Protein AF-A0A6C0JDR9-F1 (afdb_monomer)

Secondary structure (DSSP, 8-state):
-HHHHHHHHHHHHH--HHHHHHHHHHHHHHHHHHHHHHHHHHHHHTTHHHHHHTHHHHTT-TTTGGGHHHHSPPTTS-HHHHHHHHHHHHHHHHHHHHHHHHHHHHHHHHHHHHHHHHHHHHHHHHHHHHHHHHHHHHHHHHHHHHHHHHHHHHHHHHHHHHHHHHHHHHHHHHHHHHHHHHHHHHHHHHHHHHHHHHHHHHHHHHHHHHHHHHHHHTT-TTHHHHHHHHHHHHHHHHHHHHHHHHHHHHHHHHTT-SSPPPP---

Foldseek 3Di:
DVPVVVVVVCCVPVPDPCSVCVVVVVVVVVVVVVVVVVVLVVVCVVVLVVCLVVVVVNLLPPSCLVQVCVSDPDPPDDSRVVSVVSPVVSVVVVVVVVVVVVCVVVVVVVVVVVVVVVVVVVVVVVVVVVVVVVVVVVVVVVVVVVVVVCVVVVVVVVVVVVVVVVVVVVVVVVVVVVVVVVVVVVVVLVVLVVVLVVLVVVLVVLVVVLVVLVVVCVVPVVSVVVSVVSVVVSVVSVVVSVVSVVVVCVVCVVVVHNDRDDDPDD

Organism: NCBI:txid1070528

Sequence (266 aa):
MNNIYDSISKLYTEGGFLNLYASDLLIVGIVMLIVFIVYSYYSVMNRLRPIKDDWINQRCNPSVIPFAGVINPQDGKSALDYTAENFASCTQTILEDITEYTLLPFHYLLNVINIAFSELDAAINSMRAEFNNMRNSADKVTNNLYSRAMNITAPIIKNNITMKSMFSKTQGTMATAIYMLYGGYMTTQSLFSFIYNIVVKILETMVASIAALFVVSFFFPPAFGAALLLIATMTVVIIASVVMLVIMQNIFKASGMRKPPGIPKK

Structure (mmCIF, N/CA/C/O backbone):
data_AF-A0A6C0JDR9-F1
#
_entry.id   AF-A0A6C0JDR9-F1
#
loop_
_atom_site.group_PDB
_atom_site.id
_atom_site.type_symbol
_atom_site.label_atom_id
_atom_site.label_alt_id
_atom_site.label_comp_id
_atom_site.label_asym_id
_atom_site.label_entity_id
_atom_site.label_seq_id
_atom_site.pdbx_PDB_ins_code
_atom_site.Cartn_x
_atom_site.Cartn_y
_atom_site.Cartn_z
_atom_site.occupancy
_atom_site.B_iso_or_equiv
_atom_site.auth_seq_id
_atom_site.auth_comp_id
_atom_site.auth_asym_id
_atom_site.auth_atom_id
_atom_site.pdbx_PDB_model_num
ATOM 1 N N . MET A 1 1 ? -70.179 34.809 89.550 1.00 51.97 1 MET A N 1
ATOM 2 C CA . MET A 1 1 ? -70.118 33.338 89.712 1.00 51.97 1 MET A CA 1
ATOM 3 C C . MET A 1 1 ? -70.410 32.547 88.424 1.00 51.97 1 MET A C 1
ATOM 5 O O . MET A 1 1 ? -70.135 31.359 88.419 1.00 51.97 1 MET A O 1
ATOM 9 N N . ASN A 1 2 ? -70.843 33.168 87.313 1.00 58.31 2 ASN A N 1
ATOM 10 C CA . ASN A 1 2 ? -71.269 32.437 86.100 1.00 58.31 2 ASN A CA 1
ATOM 11 C C . ASN A 1 2 ? -70.145 32.025 85.118 1.00 58.31 2 ASN A C 1
ATOM 13 O O . ASN A 1 2 ? -70.402 31.247 84.214 1.00 58.31 2 ASN A O 1
ATOM 17 N N . ASN A 1 3 ? -68.902 32.495 85.283 1.00 67.06 3 ASN A N 1
ATOM 18 C CA . ASN A 1 3 ? -67.848 32.299 84.267 1.00 67.06 3 ASN A CA 1
ATOM 19 C C . ASN A 1 3 ? -67.075 30.967 84.396 1.00 67.06 3 ASN A C 1
ATOM 21 O O . ASN A 1 3 ? -66.603 30.398 83.414 1.00 67.06 3 ASN A O 1
ATOM 25 N N . ILE A 1 4 ? -66.950 30.452 85.623 1.00 74.50 4 ILE A N 1
ATOM 26 C CA . ILE A 1 4 ? -66.293 29.161 85.888 1.00 74.50 4 ILE A CA 1
ATOM 27 C C . ILE A 1 4 ? -67.209 28.006 85.461 1.00 74.50 4 ILE A C 1
ATOM 29 O O . ILE A 1 4 ? -66.739 27.037 84.875 1.00 74.50 4 ILE A O 1
ATOM 33 N N . TYR A 1 5 ? -68.519 28.140 85.691 1.00 76.19 5 TYR A N 1
ATOM 34 C CA . TYR A 1 5 ? -69.508 27.136 85.295 1.00 76.19 5 TYR A CA 1
ATOM 35 C C . TYR A 1 5 ? -69.585 26.955 83.775 1.00 76.19 5 TYR A C 1
ATOM 37 O O . TYR A 1 5 ? -69.572 25.818 83.312 1.00 76.19 5 TYR A O 1
ATOM 45 N N . ASP A 1 6 ? -69.574 28.045 83.001 1.00 74.75 6 ASP A N 1
ATOM 46 C CA . ASP A 1 6 ? -69.549 27.967 81.533 1.00 74.75 6 ASP A CA 1
ATOM 47 C C . ASP A 1 6 ? -68.254 27.331 81.011 1.00 74.75 6 ASP A C 1
ATOM 49 O O . ASP A 1 6 ? -68.290 26.524 80.087 1.00 74.75 6 ASP A O 1
ATOM 53 N N . SER A 1 7 ? -67.111 27.620 81.640 1.00 71.88 7 SER A N 1
ATOM 54 C CA . SER A 1 7 ? -65.819 27.045 81.235 1.00 71.88 7 SER A CA 1
ATOM 55 C C . SER A 1 7 ? -65.731 25.539 81.521 1.00 71.88 7 SER A C 1
ATOM 57 O O . SER A 1 7 ? -65.220 24.782 80.698 1.00 71.88 7 SER A O 1
ATOM 59 N N . ILE A 1 8 ? -66.266 25.084 82.661 1.00 72.50 8 ILE A N 1
ATOM 60 C CA . ILE A 1 8 ? -66.352 23.654 83.006 1.00 72.50 8 ILE A CA 1
ATOM 61 C C . ILE A 1 8 ? -67.371 22.946 82.102 1.00 72.50 8 ILE A C 1
ATOM 63 O O . ILE A 1 8 ? -67.078 21.874 81.579 1.00 72.50 8 ILE A O 1
ATOM 67 N N . SER A 1 9 ? -68.533 23.559 81.858 1.00 70.50 9 SER A N 1
ATOM 68 C CA . SER A 1 9 ? -69.556 23.044 80.938 1.00 70.50 9 SER A CA 1
ATOM 69 C C . SER A 1 9 ? -68.990 22.819 79.535 1.00 70.50 9 SER A C 1
ATOM 71 O O . SER A 1 9 ? -69.179 21.754 78.949 1.00 70.50 9 SER A O 1
ATOM 73 N N . LYS A 1 10 ? -68.213 23.777 79.022 1.00 70.94 10 LYS A N 1
ATOM 74 C CA . LYS A 1 10 ? -67.614 23.707 77.686 1.00 70.94 10 LYS A CA 1
ATOM 75 C C . LYS A 1 10 ? -66.551 22.611 77.561 1.00 70.94 10 LYS A C 1
ATOM 77 O O . LYS A 1 10 ? -66.496 21.930 76.543 1.00 70.94 10 LYS A O 1
ATOM 82 N N . LEU A 1 11 ? -65.770 22.364 78.617 1.00 69.00 11 LEU A N 1
ATOM 83 C CA . LEU A 1 11 ? -64.818 21.245 78.663 1.00 69.00 11 LEU A CA 1
ATOM 84 C C . LEU A 1 11 ? -65.516 19.880 78.604 1.00 69.00 11 LEU A C 1
ATOM 86 O O . LEU A 1 11 ? -65.014 18.983 77.935 1.00 69.00 11 LEU A O 1
ATOM 90 N N . TYR A 1 12 ? -66.675 19.734 79.252 1.00 68.12 12 TYR A N 1
ATOM 91 C CA . TYR A 1 12 ? -67.446 18.486 79.241 1.00 68.12 12 TYR A CA 1
ATOM 92 C C . TYR A 1 12 ? -68.337 18.304 78.000 1.00 68.12 12 TYR A C 1
ATOM 94 O O . TYR A 1 12 ? -68.691 17.172 77.682 1.00 68.12 12 TYR A O 1
ATOM 102 N N . THR A 1 13 ? -68.703 19.383 77.299 1.00 70.44 13 THR A N 1
ATOM 103 C CA . THR A 1 13 ? -69.605 19.338 76.127 1.00 70.44 13 THR A CA 1
ATOM 104 C C . THR A 1 13 ? -68.887 19.393 74.773 1.00 70.44 13 THR A C 1
ATOM 106 O O . THR A 1 13 ? -69.405 18.828 73.814 1.00 70.44 13 THR A O 1
ATOM 109 N N . GLU A 1 14 ? -67.698 20.006 74.677 1.00 66.19 14 GLU A N 1
ATOM 110 C CA . GLU A 1 14 ? -66.919 20.124 73.424 1.00 66.19 14 GLU A CA 1
ATOM 111 C C . GLU A 1 14 ? -65.604 19.307 73.423 1.00 66.19 14 GLU A C 1
ATOM 113 O O . GLU A 1 14 ? -64.990 19.119 72.371 1.00 66.19 14 GLU A O 1
ATOM 118 N N . GLY A 1 15 ? -65.145 18.802 74.575 1.00 65.06 15 GLY A N 1
ATOM 119 C CA . GLY A 1 15 ? -63.913 18.010 74.681 1.00 65.06 15 GLY A CA 1
ATOM 120 C C . GLY A 1 15 ? -64.079 16.555 74.216 1.00 65.06 15 GLY A C 1
ATOM 121 O O . GLY A 1 15 ? -64.992 15.855 74.643 1.00 65.06 15 GLY A O 1
ATOM 122 N N . GLY A 1 16 ? -63.174 16.057 73.362 1.00 74.44 16 GLY A N 1
ATOM 123 C CA . GLY A 1 16 ? -63.127 14.635 72.988 1.00 74.44 16 GLY A CA 1
ATOM 124 C C . GLY A 1 16 ? -62.708 13.720 74.153 1.00 74.44 16 GLY A C 1
ATOM 125 O O . GLY A 1 16 ? -62.073 14.174 75.103 1.00 74.44 16 GLY A O 1
ATOM 126 N N . PHE A 1 17 ? -63.002 12.415 74.055 1.00 75.25 17 PHE A N 1
ATOM 127 C CA . PHE A 1 17 ? -62.736 11.400 75.097 1.00 75.25 17 PHE A CA 1
ATOM 128 C C . PHE A 1 17 ? -61.314 11.464 75.685 1.00 75.25 17 PHE A C 1
ATOM 130 O O . PHE A 1 17 ? -61.139 11.389 76.899 1.00 75.25 17 PHE A O 1
ATOM 137 N N . LEU A 1 18 ? -60.301 11.674 74.837 1.00 77.44 18 LEU A N 1
ATOM 138 C CA . LEU A 1 18 ? -58.910 11.796 75.275 1.00 77.44 18 LEU A CA 1
ATOM 139 C C . LEU A 1 18 ? -58.651 13.058 76.110 1.00 77.44 18 LEU A C 1
ATOM 141 O O . LEU A 1 18 ? -57.830 12.997 77.006 1.00 77.44 18 LEU A O 1
ATOM 145 N N . ASN A 1 19 ? -59.340 14.179 75.888 1.00 76.88 19 ASN A N 1
ATOM 146 C CA . ASN A 1 19 ? -59.114 15.402 76.671 1.00 76.88 19 ASN A CA 1
ATOM 147 C C . ASN A 1 19 ? -59.777 15.349 78.054 1.00 76.88 19 ASN A C 1
ATOM 149 O O . ASN A 1 19 ? -59.242 15.929 78.995 1.00 76.88 19 ASN A O 1
ATOM 153 N N . LEU A 1 20 ? -60.907 14.644 78.190 1.00 78.94 20 LEU A N 1
ATOM 154 C CA . LEU A 1 20 ? -61.553 14.436 79.491 1.00 78.94 20 LEU A CA 1
ATOM 155 C C . LEU A 1 20 ? -60.839 13.364 80.329 1.00 78.94 20 LEU A C 1
ATOM 157 O O . LEU A 1 20 ? -60.674 13.552 81.530 1.00 78.94 20 LEU A O 1
ATOM 161 N N . TYR A 1 21 ? -60.408 12.261 79.706 1.00 83.06 21 TYR A N 1
ATOM 162 C CA . TYR A 1 21 ? -59.883 11.077 80.403 1.00 83.06 21 TYR A CA 1
ATOM 163 C C . TYR A 1 21 ? -58.396 10.798 80.134 1.00 83.06 21 TYR A C 1
ATOM 165 O O . TYR A 1 21 ? -57.917 9.713 80.456 1.00 83.06 21 TYR A O 1
ATOM 173 N N . ALA A 1 22 ? -57.632 11.740 79.563 1.00 82.12 22 ALA A N 1
ATOM 174 C CA . ALA A 1 22 ? -56.191 11.567 79.315 1.00 82.12 22 ALA A CA 1
ATOM 175 C C . ALA A 1 22 ? -55.447 11.131 80.574 1.00 82.12 22 ALA A C 1
ATOM 177 O O . ALA A 1 22 ? -54.617 10.230 80.511 1.00 82.12 22 ALA A O 1
ATOM 178 N N . SER A 1 23 ? -55.752 11.751 81.718 1.00 83.88 23 SER A N 1
ATOM 179 C CA . SER A 1 23 ? -55.078 11.404 82.968 1.00 83.88 23 SER A CA 1
ATOM 180 C C . SER A 1 23 ? -55.398 9.975 83.401 1.00 83.88 23 SER A C 1
ATOM 182 O O . SER A 1 23 ? -54.484 9.242 83.764 1.00 83.88 23 SER A O 1
ATOM 184 N N . ASP A 1 24 ? -56.660 9.557 83.315 1.00 88.19 24 ASP A N 1
ATOM 185 C CA . ASP A 1 24 ? -57.081 8.202 83.682 1.00 88.19 24 ASP A CA 1
ATOM 186 C C . ASP A 1 24 ? -56.497 7.154 82.727 1.00 88.19 24 ASP A C 1
ATOM 188 O O . ASP A 1 24 ? -56.009 6.116 83.167 1.00 88.19 24 ASP A O 1
ATOM 192 N N . LEU A 1 25 ? -56.459 7.443 81.424 1.00 87.19 25 LEU A N 1
ATOM 193 C CA . LEU A 1 25 ? -55.834 6.586 80.414 1.00 87.19 25 LEU A CA 1
ATOM 194 C C . LEU A 1 25 ? -54.324 6.462 80.610 1.00 87.19 25 LEU A C 1
ATOM 196 O O . LEU A 1 25 ? -53.781 5.369 80.457 1.00 87.19 25 LEU A O 1
ATOM 200 N N . LEU A 1 26 ? -53.641 7.553 80.964 1.00 88.12 26 LEU A N 1
ATOM 201 C CA . LEU A 1 26 ? -52.215 7.523 81.280 1.00 88.12 26 LEU A CA 1
ATOM 202 C C . LEU A 1 26 ? -51.951 6.711 82.547 1.00 88.12 26 LEU A C 1
ATOM 204 O O . LEU A 1 26 ? -51.042 5.885 82.552 1.00 88.12 26 LEU A O 1
ATOM 208 N N . ILE A 1 27 ? -52.765 6.885 83.591 1.00 89.06 27 ILE A N 1
ATOM 209 C CA . ILE A 1 27 ? -52.654 6.101 84.827 1.00 89.06 27 ILE A CA 1
ATOM 210 C C . ILE A 1 27 ? -52.870 4.617 84.525 1.00 89.06 27 ILE A C 1
ATOM 212 O O . ILE A 1 27 ? -52.043 3.789 84.899 1.00 89.06 27 ILE A O 1
ATOM 216 N N . VAL A 1 28 ? -53.930 4.269 83.795 1.00 92.12 28 VAL A N 1
ATOM 217 C CA . VAL A 1 28 ? -54.232 2.886 83.408 1.00 92.12 28 VAL A CA 1
ATOM 218 C C . VAL A 1 28 ? -53.132 2.300 82.515 1.00 92.12 28 VAL A C 1
ATOM 220 O O . VAL A 1 28 ? -52.724 1.159 82.724 1.00 92.12 28 VAL A O 1
ATOM 223 N N . GLY A 1 29 ? -52.594 3.074 81.571 1.00 90.62 29 GLY A N 1
ATOM 224 C CA . GLY A 1 29 ? -51.476 2.667 80.718 1.00 90.62 29 GLY A CA 1
ATOM 225 C C . GLY A 1 29 ? -50.192 2.404 81.507 1.00 90.62 29 GLY A C 1
ATOM 226 O O . GLY A 1 29 ? -49.545 1.378 81.303 1.00 90.62 29 GLY A O 1
ATOM 227 N N . ILE A 1 30 ? -49.852 3.278 82.459 1.00 91.62 30 ILE A N 1
ATOM 228 C CA . ILE A 1 30 ? -48.696 3.103 83.348 1.00 91.62 30 ILE A CA 1
ATOM 229 C C . ILE A 1 30 ? -48.896 1.884 84.253 1.00 91.62 30 ILE A C 1
ATOM 231 O O . ILE A 1 30 ? -47.983 1.075 84.388 1.00 91.62 30 ILE A O 1
ATOM 235 N N . VAL A 1 31 ? -50.086 1.702 84.834 1.00 91.94 31 VAL A N 1
ATOM 236 C CA . VAL A 1 31 ? -50.397 0.535 85.674 1.00 91.94 31 VAL A CA 1
ATOM 237 C C . VAL A 1 31 ? -50.293 -0.759 84.864 1.00 91.94 31 VAL A C 1
ATOM 239 O O . VAL A 1 31 ? -49.655 -1.704 85.325 1.00 91.94 31 VAL A O 1
ATOM 242 N N . MET A 1 32 ? -50.836 -0.806 83.643 1.00 90.56 32 MET A N 1
ATOM 243 C CA . MET A 1 32 ? -50.691 -1.966 82.756 1.00 90.56 32 MET A CA 1
ATOM 244 C C . MET A 1 32 ? -49.228 -2.248 82.407 1.00 90.56 32 MET A C 1
ATOM 246 O O . MET A 1 32 ? -48.806 -3.403 82.439 1.00 90.56 32 MET A O 1
ATOM 250 N N . LEU A 1 33 ? -48.440 -1.211 82.121 1.00 89.62 33 LEU A N 1
ATOM 251 C CA . LEU A 1 33 ? -47.018 -1.341 81.815 1.00 89.62 33 LEU A CA 1
ATOM 252 C C . LEU A 1 33 ? -46.228 -1.859 83.024 1.00 89.62 33 LEU A C 1
ATOM 254 O O . LEU A 1 33 ? -45.404 -2.758 82.874 1.00 89.62 33 LEU A O 1
ATOM 258 N N . ILE A 1 34 ? -46.510 -1.360 84.229 1.00 89.38 34 ILE A N 1
ATOM 259 C CA . ILE A 1 34 ? -45.883 -1.844 85.466 1.00 89.38 34 ILE A CA 1
ATOM 260 C C . ILE A 1 34 ? -46.241 -3.313 85.700 1.00 89.38 34 ILE A C 1
ATOM 262 O O . ILE A 1 34 ? -45.348 -4.124 85.936 1.00 89.38 34 ILE A O 1
ATOM 266 N N . VAL A 1 35 ? -47.521 -3.682 85.586 1.00 91.06 35 VAL A N 1
ATOM 267 C CA . VAL A 1 35 ? -47.965 -5.079 85.724 1.00 91.06 35 VAL A CA 1
ATOM 268 C C . VAL A 1 35 ? -47.281 -5.970 84.685 1.00 91.06 35 VAL A C 1
ATOM 270 O O . VAL A 1 35 ? -46.820 -7.057 85.029 1.00 91.06 35 VAL A O 1
ATOM 273 N N . PHE A 1 36 ? -47.148 -5.503 83.443 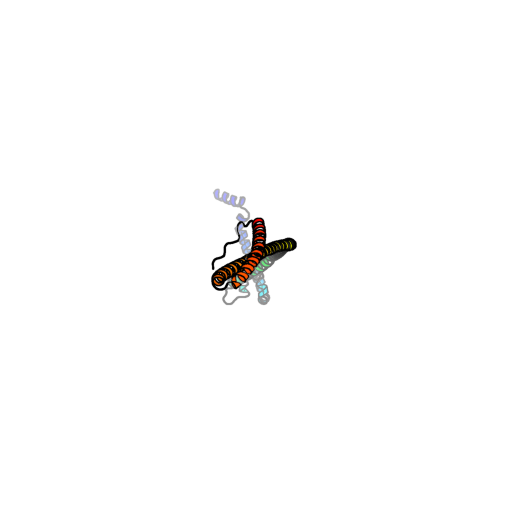1.00 87.19 36 PHE A N 1
ATOM 274 C CA . PHE A 1 36 ? -46.456 -6.218 82.373 1.00 87.19 36 PHE A CA 1
ATOM 275 C C . PHE A 1 36 ? -44.966 -6.425 82.675 1.00 87.19 36 PHE A C 1
ATOM 277 O O . PHE A 1 36 ? -44.476 -7.548 82.560 1.00 87.19 36 PHE A O 1
ATOM 284 N N . ILE A 1 37 ? -44.250 -5.384 83.116 1.00 84.25 37 ILE A N 1
ATOM 285 C CA . ILE A 1 37 ? -42.828 -5.481 83.482 1.00 84.25 37 ILE A CA 1
ATOM 286 C C . ILE A 1 37 ? -42.642 -6.445 84.652 1.00 84.25 37 ILE A C 1
ATOM 288 O O . ILE A 1 37 ? -41.781 -7.321 84.589 1.00 84.25 37 ILE A O 1
ATOM 292 N N . VAL A 1 38 ? -43.458 -6.320 85.701 1.00 86.44 38 VAL A N 1
ATOM 293 C CA . VAL A 1 38 ? -43.379 -7.174 86.894 1.00 86.44 38 VAL A CA 1
ATOM 294 C C . VAL A 1 38 ? -43.674 -8.631 86.533 1.00 86.44 38 VAL A C 1
ATOM 296 O O . VAL A 1 38 ? -42.911 -9.525 86.898 1.00 86.44 38 VAL A O 1
ATOM 299 N N . TYR A 1 39 ? -44.733 -8.884 85.764 1.00 89.12 39 TYR A N 1
ATOM 300 C CA . TYR A 1 39 ? -45.065 -10.225 85.287 1.00 89.12 39 TYR A CA 1
ATOM 301 C C . TYR A 1 39 ? -43.947 -10.818 84.418 1.00 89.12 39 TYR A C 1
ATOM 303 O O . TYR A 1 39 ? -43.523 -11.953 84.643 1.00 89.12 39 TYR A O 1
ATOM 311 N N . SER A 1 40 ? -43.435 -10.047 83.454 1.00 84.94 40 SER A N 1
ATOM 312 C CA . SER A 1 40 ? -42.355 -10.485 82.567 1.00 84.94 40 SER A CA 1
ATOM 313 C C . SER A 1 40 ? -41.076 -10.786 83.345 1.00 84.94 40 SER A C 1
ATOM 315 O O . SER A 1 40 ? -40.428 -11.796 83.079 1.00 84.94 40 SER A O 1
ATOM 317 N N . TYR A 1 41 ? -40.742 -9.962 84.340 1.00 85.75 41 TYR A N 1
ATOM 318 C CA . TYR A 1 41 ? -39.592 -10.172 85.213 1.00 85.75 41 TYR A CA 1
ATOM 319 C C . TYR A 1 41 ? -39.685 -11.513 85.953 1.00 85.75 41 TYR A C 1
ATOM 321 O O . TYR A 1 41 ? -38.767 -12.331 85.876 1.00 85.75 41 TYR A O 1
ATOM 329 N N . TYR A 1 42 ? -40.817 -11.791 86.608 1.00 86.50 42 TYR A N 1
ATOM 330 C CA . TYR A 1 42 ? -41.009 -13.060 87.318 1.00 86.50 42 TYR A CA 1
ATOM 331 C C . TYR A 1 42 ? -41.065 -14.268 86.375 1.00 86.50 42 TYR A C 1
ATOM 333 O O . TYR A 1 42 ? -40.523 -15.325 86.696 1.00 86.50 42 TYR A O 1
ATOM 341 N N . SER A 1 43 ? -41.676 -14.121 85.197 1.00 86.25 43 SER A N 1
ATOM 342 C CA . SER A 1 43 ? -41.740 -15.179 84.180 1.00 86.25 43 SER A CA 1
ATOM 343 C C . SER A 1 43 ? -40.346 -15.611 83.706 1.00 86.25 43 SER A C 1
ATOM 345 O O . SER A 1 43 ? -40.052 -16.807 83.619 1.00 86.25 43 SER A O 1
ATOM 347 N N . VAL A 1 44 ? -39.460 -14.641 83.469 1.00 85.88 44 VAL A N 1
ATOM 348 C CA . VAL A 1 44 ? -38.076 -14.871 83.038 1.00 85.88 44 VAL A CA 1
ATOM 349 C C . VAL A 1 44 ? -37.221 -15.415 84.181 1.00 85.88 44 VAL A C 1
ATOM 351 O O . VAL A 1 44 ? -36.502 -16.396 83.994 1.00 85.88 44 VAL A O 1
ATOM 354 N N . MET A 1 45 ? -37.343 -14.852 85.387 1.00 83.38 45 MET A N 1
ATOM 355 C CA . MET A 1 45 ? -36.572 -15.295 86.552 1.00 83.38 45 MET A CA 1
ATOM 356 C C . MET A 1 45 ? -36.917 -16.735 86.967 1.00 83.38 45 MET A C 1
ATOM 358 O O . MET A 1 45 ? -36.032 -17.506 87.340 1.00 83.38 45 MET A O 1
ATOM 362 N N . ASN A 1 46 ? -38.177 -17.155 86.807 1.00 85.88 46 ASN A N 1
ATOM 363 C CA . ASN A 1 46 ? -38.592 -18.543 87.038 1.00 85.88 46 ASN A CA 1
ATOM 364 C C . ASN A 1 46 ? -37.977 -19.535 86.034 1.00 85.88 46 ASN A C 1
ATOM 366 O O . ASN A 1 46 ? -37.892 -20.728 86.321 1.00 85.88 46 ASN A O 1
ATOM 370 N N . ARG A 1 47 ? -37.528 -19.060 84.866 1.00 86.25 47 ARG A N 1
ATOM 371 C CA . ARG A 1 47 ? -36.888 -19.859 83.808 1.00 86.25 47 ARG A CA 1
ATOM 372 C C . ARG A 1 47 ? -35.415 -19.494 83.619 1.00 86.25 47 ARG A C 1
ATOM 374 O O . ARG A 1 47 ? -34.852 -19.731 82.556 1.00 86.25 47 ARG A O 1
ATOM 381 N N . LEU A 1 48 ? -34.764 -18.955 84.651 1.00 85.56 48 LEU A N 1
ATOM 382 C CA . LEU A 1 48 ? -33.411 -18.412 84.524 1.00 85.56 48 LEU A CA 1
ATOM 383 C C . LEU A 1 48 ? -32.373 -19.456 84.081 1.00 85.56 48 LEU A C 1
ATOM 385 O O . LEU A 1 48 ? -31.530 -19.159 83.243 1.00 85.56 48 LEU A O 1
ATOM 389 N N . ARG A 1 49 ? -32.440 -20.679 84.626 1.00 84.50 49 ARG A N 1
ATOM 390 C CA . ARG A 1 49 ? -31.480 -21.757 84.320 1.00 84.50 49 ARG A CA 1
ATOM 391 C C . ARG A 1 49 ? -31.441 -22.104 82.822 1.00 84.50 49 ARG A C 1
ATOM 393 O O . ARG A 1 49 ? -30.390 -21.902 82.226 1.00 84.50 49 ARG A O 1
ATOM 400 N N . PRO A 1 50 ? -32.56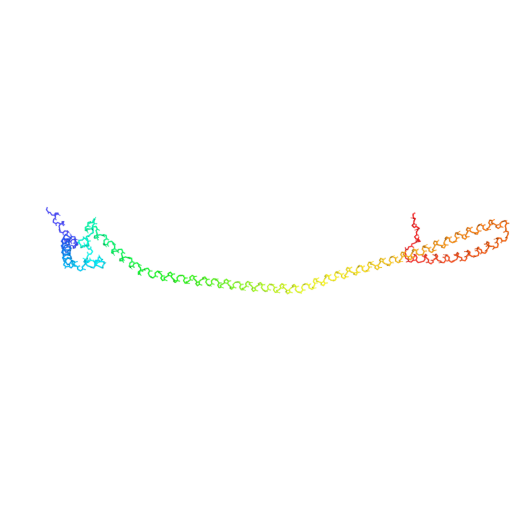1 -22.500 82.179 1.00 86.88 50 PRO A N 1
ATOM 401 C CA . PRO A 1 50 ? -32.537 -22.826 80.753 1.00 86.88 50 PRO A CA 1
ATOM 402 C C . PRO A 1 50 ? -32.181 -21.630 79.858 1.00 86.88 50 PRO A C 1
ATOM 404 O O . PRO A 1 50 ? -31.593 -21.821 78.803 1.00 86.88 50 PRO A O 1
ATOM 407 N N . ILE A 1 51 ? -32.497 -20.396 80.269 1.00 87.31 51 ILE A N 1
ATOM 408 C CA . ILE A 1 51 ? -32.141 -19.190 79.500 1.00 87.31 51 ILE A CA 1
ATOM 409 C C . ILE A 1 51 ? -30.634 -18.917 79.561 1.00 87.31 51 ILE A C 1
ATOM 411 O O . ILE A 1 51 ? -30.043 -18.495 78.570 1.00 87.31 51 ILE A O 1
ATOM 415 N N . LYS A 1 52 ? -30.008 -19.145 80.718 1.00 84.69 52 LYS A N 1
ATOM 416 C CA . LYS A 1 52 ? -28.570 -18.939 80.901 1.00 84.69 52 LYS A CA 1
ATOM 417 C C . LYS A 1 52 ? -27.745 -20.026 80.211 1.00 84.69 52 LYS A C 1
ATOM 419 O O . LYS A 1 52 ? -26.712 -19.709 79.628 1.00 84.69 52 LYS A O 1
ATOM 424 N N . ASP A 1 53 ? -28.222 -21.268 80.251 1.00 88.56 53 ASP A N 1
ATOM 425 C CA . ASP A 1 53 ? -27.564 -22.406 79.604 1.00 88.56 53 ASP A CA 1
ATOM 426 C C . ASP A 1 53 ? -27.570 -22.273 78.065 1.00 88.56 53 ASP A C 1
ATOM 428 O O . ASP A 1 53 ? -26.619 -22.697 77.414 1.00 88.56 53 ASP A O 1
ATOM 432 N N . ASP A 1 54 ? -28.589 -21.618 77.488 1.00 89.75 54 ASP A N 1
ATOM 433 C CA . ASP A 1 54 ? -28.723 -21.358 76.045 1.00 89.75 54 ASP A CA 1
ATOM 434 C C . ASP A 1 54 ? -28.743 -19.852 75.703 1.00 89.75 54 ASP A C 1
ATOM 436 O O . ASP A 1 54 ? -29.591 -19.340 74.963 1.00 89.75 54 ASP A O 1
ATOM 440 N N . TRP A 1 55 ? -27.797 -19.100 76.273 1.00 87.56 55 TRP A N 1
ATOM 441 C CA . TRP A 1 55 ? -27.775 -17.640 76.143 1.00 87.56 55 TRP A CA 1
ATOM 442 C C . TRP A 1 55 ? -27.667 -17.154 74.689 1.00 87.56 55 TRP A C 1
ATOM 444 O O . TRP A 1 55 ? -28.300 -16.169 74.315 1.00 87.56 55 TRP A O 1
ATOM 454 N N . ILE A 1 56 ? -26.892 -17.842 73.846 1.00 87.19 56 ILE A N 1
ATOM 455 C CA . ILE A 1 56 ? -26.626 -17.419 72.459 1.00 87.19 56 ILE A CA 1
ATOM 456 C C . ILE A 1 56 ? -27.916 -17.359 71.633 1.00 87.19 56 ILE A C 1
ATOM 458 O O . ILE A 1 56 ? -28.087 -16.417 70.856 1.00 87.19 56 ILE A O 1
ATOM 462 N N . ASN A 1 57 ? -28.826 -18.313 71.838 1.00 87.56 57 ASN A N 1
ATOM 463 C CA . ASN A 1 57 ? -30.098 -18.375 71.121 1.00 87.56 57 ASN A CA 1
ATOM 464 C C . ASN A 1 57 ? -31.196 -17.552 71.814 1.00 87.56 57 ASN A C 1
ATOM 466 O O . ASN A 1 57 ? -32.079 -17.013 71.150 1.00 87.56 57 ASN A O 1
ATOM 470 N N . GLN A 1 58 ? -31.143 -17.409 73.142 1.00 88.19 58 GLN A N 1
ATOM 471 C CA . GLN A 1 58 ? -32.176 -16.703 73.909 1.00 88.19 58 GLN A CA 1
ATOM 472 C C . GLN A 1 58 ? -31.930 -15.195 74.061 1.00 88.19 58 GLN A C 1
ATOM 474 O O . GLN A 1 58 ? -32.871 -14.458 74.357 1.00 88.19 58 GLN A O 1
ATOM 479 N N . ARG A 1 59 ? -30.710 -14.695 73.823 1.00 86.25 59 ARG A N 1
ATOM 480 C CA . ARG A 1 59 ? -30.365 -13.268 73.995 1.00 86.25 59 ARG A CA 1
ATOM 481 C C . ARG A 1 59 ? -31.166 -12.311 73.111 1.00 86.25 59 ARG A C 1
ATOM 483 O O . ARG A 1 59 ? -31.341 -11.162 73.503 1.00 86.25 59 ARG A O 1
ATOM 490 N N . CYS A 1 60 ? -31.659 -12.774 71.960 1.00 89.12 60 CYS A N 1
ATOM 491 C CA . CYS A 1 60 ? -32.488 -11.983 71.044 1.00 89.12 60 CYS A CA 1
ATOM 492 C C . CYS A 1 60 ? -33.993 -12.264 71.182 1.00 89.12 60 CYS A C 1
ATOM 494 O O . CYS A 1 60 ? -34.791 -11.757 70.396 1.00 89.12 60 CYS A O 1
ATOM 496 N N . ASN A 1 61 ? -34.405 -13.049 72.182 1.00 88.44 61 ASN A N 1
ATOM 497 C CA . ASN A 1 61 ? -35.816 -13.284 72.462 1.00 88.44 61 ASN A CA 1
ATOM 498 C C . ASN A 1 61 ? -36.453 -12.013 73.074 1.00 88.44 61 ASN A C 1
ATOM 500 O O . ASN A 1 61 ? -35.952 -11.528 74.095 1.00 88.44 61 ASN A O 1
ATOM 504 N N . PRO A 1 62 ? -37.568 -11.483 72.526 1.00 85.94 62 PRO A N 1
ATOM 505 C CA . PRO A 1 62 ? -38.208 -10.254 73.011 1.00 85.94 62 PRO A CA 1
ATOM 506 C C . PRO A 1 62 ? -38.555 -10.252 74.503 1.00 85.94 62 PRO A C 1
ATOM 508 O O . PRO A 1 62 ? -38.541 -9.199 75.135 1.00 85.94 62 PRO A O 1
ATOM 511 N N . SER A 1 63 ? -38.840 -11.420 75.087 1.00 84.69 63 SER A N 1
ATOM 512 C CA . SER A 1 63 ? -39.135 -11.542 76.521 1.00 84.69 63 SER A CA 1
ATOM 513 C C . SER A 1 63 ? -37.886 -11.498 77.411 1.00 84.69 63 SER A C 1
ATOM 515 O O . SER A 1 63 ? -38.006 -11.247 78.605 1.00 84.69 63 SER A O 1
ATOM 517 N N . VAL A 1 64 ? -36.696 -11.739 76.852 1.00 87.88 64 VAL A N 1
ATOM 518 C CA . VAL A 1 64 ? -35.413 -11.860 77.573 1.00 87.88 64 VAL A CA 1
ATOM 519 C C . VAL A 1 64 ? -34.580 -10.583 77.456 1.00 87.88 64 VAL A C 1
ATOM 521 O O . VAL A 1 64 ? -33.931 -10.185 78.424 1.00 87.88 64 VAL A O 1
ATOM 524 N N . ILE A 1 65 ? -34.641 -9.912 76.299 1.00 88.81 65 ILE A N 1
ATOM 525 C CA . ILE A 1 65 ? -33.879 -8.695 75.987 1.00 88.81 65 ILE A CA 1
ATOM 526 C C . ILE A 1 65 ? -33.935 -7.639 77.103 1.00 88.81 65 ILE A C 1
ATOM 528 O O . ILE A 1 65 ? -32.856 -7.204 77.500 1.00 88.81 65 ILE A O 1
ATOM 532 N N . PRO A 1 66 ? -35.107 -7.242 77.658 1.00 87.69 66 PRO A N 1
ATOM 533 C CA . PRO A 1 66 ? -35.186 -6.159 78.649 1.00 87.69 66 PRO A CA 1
ATOM 534 C C . PRO A 1 66 ? -34.454 -6.453 79.965 1.00 87.69 66 PRO A C 1
ATOM 536 O O . PRO A 1 66 ? -34.239 -5.551 80.770 1.00 87.69 66 PRO A O 1
ATOM 539 N N . PHE A 1 67 ? -34.081 -7.715 80.189 1.00 87.81 67 PHE A N 1
ATOM 540 C CA . PHE A 1 67 ? -33.452 -8.199 81.413 1.00 87.81 67 PHE A CA 1
ATOM 541 C C . PHE A 1 67 ? -32.061 -8.797 81.160 1.00 87.81 67 PHE A C 1
ATOM 543 O O . PHE A 1 67 ? -31.491 -9.426 82.051 1.00 87.81 67 PHE A O 1
ATOM 550 N N . ALA A 1 68 ? -31.490 -8.610 79.967 1.00 87.31 68 ALA A N 1
ATOM 551 C CA . ALA A 1 68 ? -30.272 -9.293 79.544 1.00 87.31 68 ALA A CA 1
ATOM 552 C C . ALA A 1 68 ? -29.076 -9.081 80.489 1.00 87.31 68 ALA A C 1
ATOM 554 O O . ALA A 1 68 ? -28.396 -10.043 80.842 1.00 87.31 68 ALA A O 1
ATOM 555 N N . GLY A 1 69 ? -28.861 -7.856 80.975 1.00 85.62 69 GLY A N 1
ATOM 556 C CA . GLY A 1 69 ? -27.785 -7.555 81.929 1.00 85.62 69 GLY A CA 1
ATOM 557 C C . GLY A 1 69 ? -28.049 -7.982 83.366 1.00 85.62 69 GLY A C 1
ATOM 558 O O . GLY A 1 69 ? -27.118 -7.996 84.165 1.00 85.62 69 GLY A O 1
ATOM 559 N N . VAL A 1 70 ? -29.282 -8.370 83.700 1.00 86.06 70 VAL A N 1
ATOM 560 C CA . VAL A 1 70 ? -29.605 -9.008 84.986 1.00 86.06 70 VAL A CA 1
ATOM 561 C C . VAL A 1 70 ? -29.374 -10.522 84.907 1.00 86.06 70 VAL A C 1
ATOM 563 O O . VAL A 1 70 ? -28.957 -11.137 85.885 1.00 86.06 70 VAL A O 1
ATOM 566 N N . ILE A 1 71 ? -29.618 -11.127 83.742 1.00 86.62 71 ILE A N 1
ATOM 567 C CA . ILE A 1 71 ? -29.504 -12.575 83.512 1.00 86.62 71 ILE A CA 1
ATOM 568 C C . ILE A 1 71 ? -28.046 -13.005 83.320 1.00 86.62 71 ILE A C 1
ATOM 570 O O . ILE A 1 71 ? -27.609 -14.000 83.907 1.00 86.62 71 ILE A O 1
ATOM 574 N N . ASN A 1 72 ? -27.299 -12.261 82.499 1.00 85.44 72 ASN A N 1
ATOM 575 C CA . ASN A 1 72 ? -25.905 -12.544 82.178 1.00 85.44 72 ASN A CA 1
ATOM 576 C C . ASN A 1 72 ? -25.047 -11.275 82.325 1.00 85.44 72 ASN A C 1
ATOM 578 O O . ASN A 1 72 ? -24.703 -10.643 81.324 1.00 85.44 72 ASN A O 1
ATOM 582 N N . PRO A 1 73 ? -24.745 -10.856 83.568 1.00 82.19 73 PRO A N 1
ATOM 583 C CA . PRO A 1 73 ? -23.935 -9.669 83.809 1.00 82.19 73 PRO A CA 1
ATOM 584 C C . PRO A 1 73 ? -22.521 -9.858 83.244 1.00 82.19 73 PRO A C 1
ATOM 586 O O . PRO A 1 73 ? -21.924 -10.923 83.400 1.00 82.19 73 PRO A O 1
ATOM 589 N N . GLN A 1 74 ? -21.980 -8.820 82.606 1.00 80.62 74 GLN A N 1
ATOM 590 C CA . GLN A 1 74 ? -20.583 -8.780 82.171 1.00 80.62 74 GLN A CA 1
ATOM 591 C C . GLN A 1 74 ? -19.726 -7.983 83.152 1.00 80.62 74 GLN A C 1
ATOM 593 O O . GLN A 1 74 ? -20.132 -6.919 83.627 1.00 80.62 74 GLN A O 1
ATOM 598 N N . ASP A 1 75 ? -18.513 -8.477 83.400 1.00 75.88 75 ASP A N 1
ATOM 599 C CA . ASP A 1 75 ? -17.531 -7.804 84.244 1.00 75.88 75 ASP A CA 1
ATOM 600 C C . ASP A 1 75 ? -17.211 -6.407 83.689 1.00 75.88 75 ASP A C 1
ATOM 602 O O . ASP A 1 75 ? -16.794 -6.246 82.541 1.00 75.88 75 ASP A O 1
ATOM 606 N N . GLY A 1 76 ? -17.428 -5.380 84.514 1.00 79.94 76 GLY A N 1
ATOM 607 C CA . GLY A 1 76 ? -17.122 -3.987 84.181 1.00 79.94 76 GLY A CA 1
ATOM 608 C C . GLY A 1 76 ? -18.237 -3.193 83.489 1.00 79.94 76 GLY A C 1
ATOM 609 O O . GLY A 1 76 ? -18.009 -2.024 83.183 1.00 79.94 76 GLY A O 1
ATOM 610 N N . LYS A 1 77 ? -19.433 -3.763 83.275 1.00 83.81 77 LYS A N 1
ATOM 611 C CA . LYS A 1 77 ? -20.594 -3.044 82.709 1.00 83.81 77 LYS A CA 1
ATOM 612 C C . LYS A 1 77 ? -21.773 -3.012 83.674 1.00 83.81 77 LYS A C 1
ATOM 614 O O . LYS A 1 77 ? -21.985 -3.951 84.441 1.00 83.81 77 LYS A O 1
ATOM 619 N N . SER A 1 78 ? -22.571 -1.944 83.624 1.00 88.12 78 SER A N 1
ATOM 620 C CA . SER A 1 78 ? -23.847 -1.936 84.337 1.00 88.12 78 SER A CA 1
ATOM 621 C C . SER A 1 78 ? -24.855 -2.849 83.626 1.00 88.12 78 SER A C 1
ATOM 623 O O . SER A 1 78 ? -24.779 -3.078 82.416 1.00 88.12 78 SER A O 1
ATOM 625 N N . ALA A 1 79 ? -25.831 -3.370 84.374 1.00 85.12 79 ALA A N 1
ATOM 626 C CA . ALA A 1 79 ? -26.867 -4.237 83.814 1.00 85.12 79 ALA A CA 1
ATOM 627 C C . ALA A 1 79 ? -27.673 -3.548 82.695 1.00 85.12 79 ALA A C 1
ATOM 629 O O . ALA A 1 79 ? -28.110 -4.208 81.753 1.00 85.12 79 ALA A O 1
ATOM 630 N N . LEU A 1 80 ? -27.857 -2.226 82.764 1.00 86.38 80 LEU A N 1
ATOM 631 C CA . LEU A 1 80 ? -28.557 -1.474 81.722 1.00 86.38 80 LEU A CA 1
ATOM 632 C C . LEU A 1 80 ? -27.702 -1.301 80.465 1.00 86.38 80 LEU A C 1
ATOM 634 O O . LEU A 1 80 ? -28.224 -1.485 79.367 1.00 86.38 80 LEU A O 1
ATOM 638 N N . ASP A 1 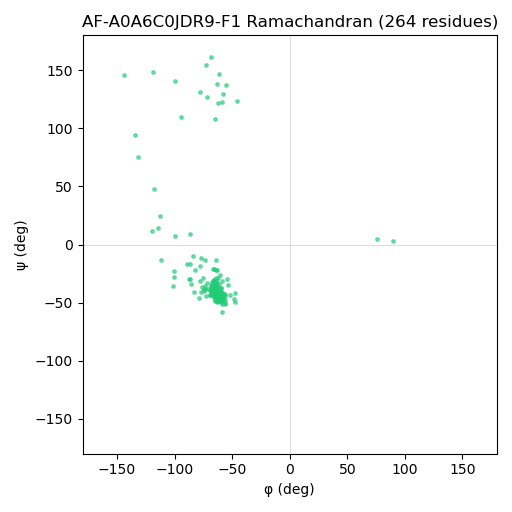81 ? -26.403 -1.038 80.617 1.00 87.25 81 ASP A N 1
ATOM 639 C CA . ASP A 1 81 ? -25.498 -0.860 79.474 1.00 87.25 81 ASP A CA 1
ATOM 640 C C . ASP A 1 81 ? -25.416 -2.140 78.639 1.00 87.25 81 ASP A C 1
ATOM 642 O O . ASP A 1 81 ? -25.595 -2.109 77.423 1.00 87.25 81 ASP A O 1
ATOM 646 N N . TYR A 1 82 ? -25.253 -3.294 79.294 1.00 89.06 82 TYR A N 1
ATOM 647 C CA . TYR A 1 82 ? -25.221 -4.577 78.589 1.00 89.06 82 TYR A CA 1
ATOM 648 C C . TYR A 1 82 ? -26.562 -4.919 77.919 1.00 89.06 82 TYR A C 1
ATOM 650 O O . TYR A 1 82 ? -26.600 -5.474 76.822 1.00 89.06 82 TYR A O 1
ATOM 658 N N . THR A 1 83 ? -27.680 -4.560 78.554 1.00 89.31 83 THR A N 1
ATOM 659 C CA . THR A 1 83 ? -29.022 -4.760 77.983 1.00 89.31 83 THR A CA 1
ATOM 660 C C . THR A 1 83 ? -29.211 -3.928 76.712 1.00 89.31 83 THR A C 1
ATOM 662 O O . THR A 1 83 ? -29.705 -4.446 75.709 1.00 89.31 83 THR A O 1
ATOM 665 N N . ALA A 1 84 ? -28.770 -2.667 76.722 1.00 88.12 84 ALA A N 1
ATOM 666 C CA . ALA A 1 84 ? -28.837 -1.781 75.564 1.00 88.12 84 ALA A CA 1
ATOM 667 C C . ALA A 1 84 ? -27.946 -2.265 74.408 1.00 88.12 84 ALA A C 1
ATOM 669 O O . ALA A 1 84 ? -28.391 -2.296 73.260 1.00 88.12 84 ALA A O 1
ATOM 670 N N . GLU A 1 85 ? -26.720 -2.703 74.703 1.00 89.25 85 GLU A N 1
ATOM 671 C CA . GLU A 1 85 ? -25.812 -3.274 73.702 1.00 89.25 85 GLU A CA 1
ATOM 672 C C . GLU A 1 85 ? -26.381 -4.547 73.061 1.00 89.25 85 GLU A C 1
ATOM 674 O O . GLU A 1 85 ? -26.355 -4.698 71.838 1.00 89.25 85 GLU A O 1
ATOM 679 N N . ASN A 1 86 ? -26.940 -5.453 73.870 1.00 89.12 86 ASN A N 1
ATOM 680 C CA . ASN A 1 86 ? -27.542 -6.687 73.373 1.00 89.12 86 ASN A CA 1
ATOM 681 C C . ASN A 1 86 ? -28.779 -6.402 72.501 1.00 89.12 86 ASN A C 1
ATOM 683 O O . ASN A 1 86 ? -28.940 -7.002 71.439 1.00 89.12 86 ASN A O 1
ATOM 687 N N . PHE A 1 87 ? -29.617 -5.435 72.890 1.00 90.38 87 PHE A N 1
ATOM 688 C CA . PHE A 1 87 ? -30.735 -4.980 72.059 1.00 90.38 87 PHE A CA 1
ATOM 689 C C . PHE A 1 87 ? -30.263 -4.403 70.716 1.00 90.38 87 PHE A C 1
ATOM 691 O O . PHE A 1 87 ? -30.804 -4.766 69.669 1.00 90.38 87 PHE A O 1
ATOM 698 N N . ALA A 1 88 ? -29.235 -3.551 70.719 1.00 89.00 88 ALA A N 1
ATOM 699 C CA . ALA A 1 88 ? -28.675 -2.974 69.497 1.00 89.00 88 ALA A CA 1
ATOM 700 C C . ALA A 1 88 ? -28.107 -4.053 68.557 1.00 89.00 88 ALA A C 1
ATOM 702 O O . ALA A 1 88 ? -28.364 -4.032 67.357 1.00 89.00 88 ALA A O 1
ATOM 703 N N . SER A 1 89 ? -27.400 -5.045 69.100 1.00 88.12 89 SER A N 1
ATOM 704 C CA . SER A 1 89 ? -26.843 -6.145 68.306 1.00 88.12 89 SER A CA 1
ATOM 705 C C . SER A 1 89 ? -27.931 -7.039 67.697 1.00 88.12 89 SER A C 1
ATOM 707 O O . SER A 1 89 ? -27.878 -7.366 66.509 1.00 88.12 89 SER A O 1
ATOM 709 N N . CYS A 1 90 ? -28.956 -7.396 68.476 1.00 89.56 90 CYS A N 1
ATOM 710 C CA . CYS A 1 90 ? -30.067 -8.209 67.981 1.00 89.56 90 CYS A CA 1
ATOM 711 C C . CYS A 1 90 ? -30.895 -7.470 66.922 1.00 89.56 90 CYS A C 1
ATOM 713 O O . CYS A 1 90 ? -31.282 -8.063 65.918 1.00 89.56 90 CYS A O 1
ATOM 715 N N . THR A 1 91 ? -31.139 -6.172 67.109 1.00 85.69 91 THR A N 1
ATOM 716 C CA . THR A 1 91 ? -31.873 -5.364 66.123 1.00 85.69 91 THR A CA 1
ATOM 717 C C . THR A 1 91 ? -31.092 -5.187 64.825 1.00 85.69 91 THR A C 1
ATOM 719 O O . THR A 1 91 ? -31.696 -5.295 63.764 1.00 85.69 91 THR A O 1
ATOM 722 N N . GLN A 1 92 ? -29.768 -5.001 64.885 1.00 84.38 92 GLN A N 1
ATOM 723 C CA . GLN A 1 92 ? -28.911 -4.958 63.694 1.00 84.38 92 GLN A CA 1
ATOM 724 C C . GLN A 1 92 ? -28.930 -6.278 62.919 1.00 84.38 92 GLN A C 1
ATOM 726 O O . GLN A 1 92 ? -29.145 -6.259 61.713 1.00 84.38 92 GLN A O 1
ATOM 731 N N . THR A 1 93 ? -28.807 -7.413 63.612 1.00 83.62 93 THR A N 1
ATOM 732 C CA . THR A 1 93 ? -28.819 -8.745 62.977 1.00 83.62 93 THR A CA 1
ATOM 733 C C . THR A 1 93 ? -30.141 -9.013 62.248 1.00 83.62 93 THR A C 1
ATOM 735 O O . THR A 1 93 ? -30.151 -9.492 61.120 1.00 83.62 93 THR A O 1
ATOM 738 N N . ILE A 1 94 ? -31.275 -8.663 62.867 1.00 83.00 94 ILE A N 1
ATOM 739 C CA . ILE A 1 94 ? -32.599 -8.796 62.237 1.00 83.00 94 ILE A CA 1
ATOM 740 C C . ILE A 1 94 ? -32.711 -7.881 61.009 1.00 83.00 94 ILE A C 1
ATOM 742 O O . ILE A 1 94 ? -33.314 -8.257 60.007 1.00 83.00 94 ILE A O 1
ATOM 746 N N . LEU A 1 95 ? -32.136 -6.677 61.074 1.00 79.69 95 LEU A N 1
ATOM 747 C CA . LEU A 1 95 ? -32.155 -5.738 59.955 1.00 79.69 95 LEU A CA 1
ATOM 748 C C . LEU A 1 95 ? -31.322 -6.241 58.770 1.00 79.69 95 LEU A C 1
ATOM 750 O O . LEU A 1 95 ? -31.777 -6.129 57.635 1.00 79.69 95 LEU A O 1
ATOM 754 N N . GLU A 1 96 ? -30.144 -6.812 59.027 1.00 80.69 96 GLU A N 1
ATOM 755 C CA . GLU A 1 96 ? -29.283 -7.417 58.003 1.00 80.69 96 GLU A CA 1
ATOM 756 C C . GLU A 1 96 ? -30.009 -8.548 57.261 1.00 80.69 96 GLU A C 1
ATOM 758 O O . GLU A 1 96 ? -30.087 -8.521 56.031 1.00 80.69 96 GLU A O 1
ATOM 763 N N . ASP A 1 97 ? -30.647 -9.458 57.997 1.00 79.56 97 ASP A N 1
ATOM 764 C CA . ASP A 1 97 ? -31.387 -10.596 57.436 1.00 79.56 97 ASP A CA 1
ATOM 765 C C . ASP A 1 97 ? -32.558 -10.131 56.542 1.00 79.56 97 ASP A C 1
ATOM 767 O O . ASP A 1 97 ? -32.765 -10.610 55.425 1.00 79.56 97 ASP A O 1
ATOM 771 N N . ILE A 1 98 ? -33.281 -9.087 56.968 1.00 80.75 98 ILE A N 1
ATOM 772 C CA . ILE A 1 98 ? -34.344 -8.471 56.158 1.00 80.75 98 ILE A CA 1
ATOM 773 C C . ILE A 1 98 ? -33.771 -7.819 54.891 1.00 80.75 98 ILE A C 1
ATOM 775 O O . ILE A 1 98 ? -34.375 -7.914 53.816 1.00 80.75 98 ILE A O 1
ATOM 779 N N . THR A 1 99 ? -32.620 -7.147 54.982 1.00 78.25 99 THR A N 1
ATOM 780 C CA . THR A 1 99 ? -32.001 -6.495 53.819 1.00 78.25 99 THR A CA 1
ATOM 781 C C . THR A 1 99 ? -31.490 -7.499 52.792 1.00 78.25 99 THR A C 1
ATOM 783 O O . THR A 1 99 ? -31.641 -7.244 51.600 1.00 78.25 99 THR A O 1
ATOM 786 N N . GLU A 1 100 ? -30.988 -8.662 53.210 1.00 79.56 100 GLU A N 1
ATOM 787 C CA . GLU A 1 100 ? -30.549 -9.725 52.300 1.00 79.56 100 GLU A CA 1
ATOM 788 C C . GLU A 1 100 ? -31.719 -10.261 51.459 1.00 79.56 100 GLU A C 1
ATOM 790 O O . GLU A 1 100 ? -31.657 -10.267 50.224 1.00 79.56 100 GLU A O 1
ATOM 795 N N . TYR A 1 101 ? -32.846 -10.587 52.100 1.00 78.00 101 TYR A N 1
ATOM 796 C CA . TYR A 1 101 ? -34.065 -11.003 51.396 1.00 78.00 101 TYR A CA 1
ATOM 797 C C . TYR A 1 101 ? -34.640 -9.903 50.494 1.00 78.00 101 TYR A C 1
ATOM 799 O O . TYR A 1 101 ? -35.172 -10.190 49.419 1.00 78.00 101 TYR A O 1
ATOM 807 N N . THR A 1 102 ? -34.515 -8.638 50.899 1.00 76.38 102 THR A N 1
ATOM 808 C CA . THR A 1 102 ? -35.021 -7.494 50.125 1.00 76.38 102 THR A CA 1
ATOM 809 C C . THR A 1 102 ? -34.133 -7.166 48.916 1.00 76.38 102 THR A C 1
ATOM 811 O O . THR A 1 102 ? -34.633 -6.691 47.895 1.00 76.38 102 THR A O 1
ATOM 814 N N . LEU A 1 103 ? -32.827 -7.446 48.987 1.00 83.38 103 LEU A N 1
ATOM 815 C CA . LEU A 1 103 ? -31.860 -7.213 47.904 1.00 83.38 103 LEU A CA 1
ATOM 816 C C . LEU A 1 103 ? -31.763 -8.378 46.907 1.00 83.38 103 LEU A C 1
ATOM 818 O O . LEU A 1 103 ? -31.301 -8.192 45.781 1.00 83.38 103 LEU A O 1
ATOM 822 N N . LEU A 1 104 ? -32.259 -9.561 47.263 1.00 82.50 104 LEU A N 1
ATOM 823 C CA . LEU A 1 104 ? -32.352 -10.735 46.390 1.00 82.50 104 LEU A CA 1
ATOM 824 C C . LEU A 1 104 ? -32.964 -10.446 44.993 1.00 82.50 104 LEU A C 1
ATOM 826 O O . LEU A 1 104 ? -32.345 -10.816 43.987 1.00 82.50 104 LEU A O 1
ATOM 830 N N . PRO A 1 105 ? -34.101 -9.725 44.859 1.00 84.12 105 PRO A N 1
ATOM 831 C CA . PRO A 1 105 ? -34.618 -9.324 43.546 1.00 84.12 105 PRO A CA 1
ATOM 832 C C . PRO A 1 105 ? -33.691 -8.361 42.785 1.00 84.12 105 PRO A C 1
ATOM 834 O O . PRO A 1 105 ? -33.618 -8.427 41.557 1.00 84.12 105 PRO A O 1
ATOM 837 N N . PHE A 1 106 ? -32.939 -7.500 43.476 1.00 83.75 106 PHE A N 1
ATOM 838 C CA . PHE A 1 106 ? -31.972 -6.602 42.837 1.00 83.75 106 PHE A CA 1
ATOM 839 C C . PHE A 1 106 ? -30.784 -7.367 42.249 1.00 83.75 106 PHE A C 1
ATOM 841 O O . PHE A 1 106 ? -30.359 -7.073 41.132 1.00 83.75 106 PHE A O 1
ATOM 848 N N . HIS A 1 107 ? -30.286 -8.392 42.943 1.00 81.50 107 HIS A N 1
ATOM 849 C CA . HIS A 1 107 ? -29.227 -9.253 42.414 1.00 81.50 107 HIS A CA 1
ATOM 850 C C . HIS A 1 107 ? -29.662 -9.999 41.146 1.00 81.50 107 HIS A C 1
ATOM 852 O O . HIS A 1 107 ? -28.890 -10.087 40.188 1.00 81.50 107 HIS A O 1
ATOM 858 N N . TYR A 1 108 ? -30.911 -10.471 41.093 1.00 87.44 108 TYR A N 1
ATOM 859 C CA . TYR A 1 108 ? -31.457 -11.087 39.883 1.00 87.44 108 TYR A CA 1
ATOM 860 C C . TYR A 1 108 ? -31.536 -10.092 38.715 1.00 87.44 108 TYR A C 1
ATOM 862 O O . TYR A 1 108 ? -31.107 -10.409 37.604 1.00 87.44 108 TYR A O 1
ATOM 870 N N . LEU A 1 109 ? -32.008 -8.865 38.966 1.00 88.31 109 LEU A N 1
ATOM 871 C CA . LEU A 1 109 ? -32.054 -7.806 37.951 1.00 88.31 109 LEU A CA 1
ATOM 872 C C . LEU A 1 109 ? -30.664 -7.480 37.393 1.00 88.31 109 LEU A C 1
ATOM 874 O O . LEU A 1 109 ? -30.510 -7.342 36.181 1.00 88.31 109 LEU A O 1
ATOM 878 N N . LEU A 1 110 ? -29.639 -7.420 38.247 1.00 88.81 110 LEU A N 1
ATOM 879 C CA . LEU A 1 110 ? -28.259 -7.206 37.806 1.00 88.81 110 LEU A CA 1
ATOM 880 C C . LEU A 1 110 ? -27.757 -8.338 36.901 1.00 88.81 110 LEU A C 1
ATOM 882 O O . LEU A 1 110 ? -27.055 -8.071 35.926 1.00 88.81 110 LEU A O 1
ATOM 886 N N . ASN A 1 111 ? -28.125 -9.592 37.168 1.00 91.12 111 ASN A N 1
ATOM 887 C CA . ASN A 1 111 ? -27.749 -10.706 36.298 1.00 91.12 111 ASN A CA 1
ATOM 888 C C . ASN A 1 111 ? -28.428 -10.611 34.921 1.00 91.12 111 ASN A C 1
ATOM 890 O O . ASN A 1 111 ? -27.768 -10.762 33.895 1.00 91.12 111 ASN A O 1
ATOM 894 N N . VAL A 1 112 ? -29.722 -10.276 34.884 1.00 92.69 112 VAL A N 1
ATOM 895 C CA . VAL A 1 112 ? -30.456 -10.057 33.624 1.00 92.69 112 VAL A CA 1
ATOM 896 C C . VAL A 1 112 ? -29.824 -8.926 32.809 1.00 92.69 112 VAL A C 1
ATOM 898 O O . VAL A 1 112 ? -29.648 -9.063 31.600 1.00 92.69 112 VAL A O 1
ATOM 901 N N . ILE A 1 113 ? -29.419 -7.838 33.467 1.00 92.25 113 ILE A N 1
ATOM 902 C CA . ILE A 1 113 ? -28.712 -6.727 32.821 1.00 92.25 113 ILE A CA 1
ATOM 903 C C . ILE A 1 113 ? -27.382 -7.201 32.217 1.00 92.25 113 ILE A C 1
ATOM 905 O O . ILE A 1 113 ? -27.100 -6.899 31.060 1.00 92.25 113 ILE A O 1
ATOM 909 N N . ASN A 1 114 ? -26.579 -7.971 32.956 1.00 91.81 114 ASN A N 1
ATOM 910 C CA . ASN A 1 114 ? -25.307 -8.495 32.446 1.00 91.81 114 ASN A CA 1
ATOM 911 C C . ASN A 1 114 ? -25.495 -9.418 31.234 1.00 91.81 114 ASN A C 1
ATOM 913 O O . ASN A 1 114 ? -24.744 -9.310 30.265 1.00 91.81 114 ASN A O 1
ATOM 917 N N . ILE A 1 115 ? -26.510 -10.288 31.258 1.00 95.00 115 ILE A N 1
ATOM 918 C CA . ILE A 1 115 ? -26.847 -11.150 30.117 1.00 95.00 115 ILE A CA 1
ATOM 919 C C . ILE A 1 115 ? -27.224 -10.291 28.905 1.00 95.00 115 ILE A C 1
ATOM 921 O O . ILE A 1 115 ? -26.667 -10.492 27.828 1.00 95.00 115 ILE A O 1
ATOM 925 N N . ALA A 1 116 ? -28.077 -9.280 29.088 1.00 92.62 116 ALA A N 1
ATOM 926 C CA . ALA A 1 116 ? -28.471 -8.377 28.009 1.00 92.62 116 ALA A CA 1
ATOM 927 C C . ALA A 1 116 ? -27.270 -7.626 27.400 1.00 92.62 116 ALA A C 1
ATOM 929 O O . ALA A 1 116 ? -27.172 -7.498 26.180 1.00 92.62 116 ALA A O 1
ATOM 930 N N . PHE A 1 117 ? -26.324 -7.163 28.225 1.00 93.31 117 PHE A N 1
ATOM 931 C CA . PHE A 1 117 ? -25.093 -6.531 27.735 1.00 93.31 117 PHE A CA 1
ATOM 932 C C . PHE A 1 117 ? -24.172 -7.511 26.998 1.00 93.31 117 PHE A C 1
ATOM 934 O O . PHE A 1 117 ? -23.584 -7.135 25.986 1.00 93.31 117 PHE A O 1
ATOM 941 N N . SER A 1 118 ? -24.065 -8.756 27.467 1.00 95.31 118 SER A N 1
ATOM 942 C CA . SER A 1 118 ? -23.291 -9.809 26.798 1.00 95.31 118 SER A CA 1
ATOM 943 C C . SER A 1 118 ? -23.866 -10.143 25.416 1.00 95.31 118 SER A C 1
ATOM 945 O O . SER A 1 118 ? -23.136 -10.199 24.426 1.00 95.31 118 SER A O 1
ATOM 947 N N . GLU A 1 119 ? -25.190 -10.284 25.316 1.00 95.38 119 GLU A N 1
ATOM 948 C CA . GLU A 1 119 ? -25.875 -10.500 24.037 1.00 95.38 119 GLU A CA 1
ATOM 949 C C . GLU A 1 119 ? -25.705 -9.310 23.086 1.00 95.38 119 GLU A C 1
ATOM 951 O O . GLU A 1 119 ? -25.490 -9.495 21.887 1.00 95.38 119 GLU A O 1
ATOM 956 N N . LEU A 1 120 ? -25.738 -8.084 23.615 1.00 94.69 120 LEU A N 1
ATOM 957 C CA . LEU A 1 120 ? -25.496 -6.872 22.840 1.00 94.69 120 LEU A CA 1
ATOM 958 C C . LEU A 1 120 ? -24.056 -6.806 22.307 1.00 94.69 120 LEU A C 1
ATOM 960 O O . LEU A 1 120 ? -23.861 -6.467 21.139 1.00 94.69 120 LEU A O 1
ATOM 964 N N . ASP A 1 121 ? -23.053 -7.174 23.109 1.00 95.00 121 ASP A N 1
ATOM 965 C CA . ASP A 1 121 ? -21.661 -7.260 22.646 1.00 95.00 121 ASP A CA 1
ATOM 966 C C . ASP A 1 121 ? -21.492 -8.336 21.561 1.00 95.00 121 ASP A C 1
ATOM 968 O O . ASP A 1 121 ? -20.897 -8.084 20.508 1.00 95.00 121 ASP A O 1
ATOM 972 N N . ALA A 1 122 ? -22.101 -9.509 21.751 1.00 96.88 122 ALA A N 1
ATOM 973 C CA . ALA A 1 122 ? -22.104 -10.575 20.754 1.00 96.88 122 ALA A CA 1
ATOM 974 C C . ALA A 1 122 ? -22.761 -10.129 19.434 1.00 96.88 122 ALA A C 1
ATOM 976 O O . ALA A 1 122 ? -22.229 -10.394 18.348 1.00 96.88 122 ALA A O 1
ATOM 977 N N . ALA A 1 123 ? -23.878 -9.400 19.507 1.00 96.38 123 ALA A N 1
ATOM 978 C CA . ALA A 1 123 ? -24.552 -8.842 18.341 1.00 96.38 123 ALA A CA 1
ATOM 979 C C . ALA A 1 123 ? -23.679 -7.800 17.621 1.00 96.38 123 ALA A C 1
ATOM 981 O O . ALA A 1 123 ? -23.534 -7.861 16.399 1.00 96.38 123 ALA A O 1
ATOM 982 N N . ILE A 1 124 ? -23.038 -6.884 18.355 1.00 96.25 124 ILE A N 1
ATOM 983 C CA . ILE A 1 124 ? -22.124 -5.882 17.780 1.00 96.25 124 ILE A CA 1
ATOM 984 C C . ILE A 1 124 ? -20.929 -6.556 17.101 1.00 96.25 124 ILE A C 1
ATOM 986 O O . ILE A 1 124 ? -20.556 -6.178 15.988 1.00 96.25 124 ILE A O 1
ATOM 990 N N . ASN A 1 125 ? -20.330 -7.564 17.733 1.00 96.94 125 ASN A N 1
ATOM 991 C CA . ASN A 1 125 ? -19.205 -8.292 17.152 1.00 96.94 125 ASN A CA 1
ATOM 992 C C . ASN A 1 125 ? -19.619 -9.084 15.906 1.00 96.94 125 ASN A C 1
ATOM 994 O O . ASN A 1 125 ? -18.878 -9.095 14.922 1.00 96.94 125 ASN A O 1
ATOM 998 N N . SER A 1 126 ? -20.829 -9.645 15.891 1.00 97.25 126 SER A N 1
ATOM 999 C CA . SER A 1 126 ? -21.401 -10.284 14.700 1.00 97.25 126 SER A CA 1
ATOM 1000 C C . SER A 1 126 ? -21.609 -9.277 13.563 1.00 97.25 126 SER A C 1
ATOM 1002 O O . SER A 1 126 ? -21.197 -9.530 12.433 1.00 97.25 126 SER A O 1
ATOM 1004 N N . MET A 1 127 ? -22.142 -8.084 13.857 1.00 95.56 127 MET A N 1
ATOM 1005 C CA . MET A 1 127 ? -22.249 -7.007 12.862 1.00 95.56 127 MET A CA 1
ATOM 1006 C C . MET A 1 127 ? -20.874 -6.605 12.316 1.00 95.56 127 MET A C 1
ATOM 1008 O O . MET A 1 127 ? -20.704 -6.469 11.106 1.00 95.56 127 MET A O 1
ATOM 1012 N N . ARG A 1 128 ? -19.866 -6.448 13.184 1.00 95.69 128 ARG A N 1
ATOM 1013 C CA . ARG A 1 128 ? -18.484 -6.149 12.766 1.00 95.69 128 ARG A CA 1
ATOM 1014 C C . ARG A 1 128 ? -17.906 -7.247 11.871 1.00 95.69 128 ARG A C 1
ATOM 1016 O O . ARG A 1 128 ? -17.216 -6.927 10.904 1.00 95.69 128 ARG A O 1
ATOM 1023 N N . ALA A 1 129 ? -18.185 -8.515 12.168 1.00 97.56 129 ALA A N 1
ATOM 1024 C CA . ALA A 1 129 ? -17.755 -9.639 11.343 1.00 97.56 129 ALA A CA 1
ATOM 1025 C C . ALA A 1 129 ? -18.377 -9.581 9.939 1.00 97.56 129 ALA A C 1
ATOM 1027 O O . ALA A 1 129 ? -17.659 -9.720 8.949 1.00 97.56 129 ALA A O 1
ATOM 1028 N N . GLU A 1 130 ? -19.669 -9.267 9.835 1.00 95.94 130 GLU A N 1
ATOM 1029 C CA . GLU A 1 130 ? -20.336 -9.078 8.542 1.00 95.94 130 GLU A CA 1
ATOM 1030 C C . GLU A 1 130 ? -19.782 -7.878 7.760 1.00 95.94 130 GLU A C 1
ATOM 1032 O O . GLU A 1 130 ? -19.506 -7.988 6.563 1.00 95.94 130 GLU A O 1
ATOM 1037 N N . PHE A 1 131 ? -19.506 -6.749 8.423 1.00 96.12 131 PHE A N 1
ATOM 1038 C CA . PHE A 1 131 ? -18.828 -5.614 7.782 1.00 96.12 131 PHE A CA 1
ATOM 1039 C C . PHE A 1 131 ? -17.427 -5.982 7.276 1.00 96.12 131 PHE A C 1
ATOM 1041 O O . PHE A 1 131 ? -17.046 -5.582 6.172 1.00 96.12 131 PHE A O 1
ATOM 1048 N N . ASN A 1 132 ? -16.671 -6.777 8.035 1.00 97.19 132 ASN A N 1
ATOM 1049 C CA . ASN A 1 132 ? -15.377 -7.292 7.590 1.00 97.19 132 ASN A CA 1
ATOM 1050 C C . ASN A 1 132 ? -15.526 -8.224 6.380 1.00 97.19 132 ASN A C 1
ATOM 1052 O O . ASN A 1 132 ? -14.750 -8.116 5.430 1.00 97.19 132 ASN A O 1
ATOM 1056 N N . ASN A 1 133 ? -16.538 -9.093 6.360 1.00 96.62 133 ASN A N 1
ATOM 1057 C CA . ASN A 1 133 ? -16.825 -9.963 5.217 1.00 96.62 133 ASN A CA 1
ATOM 1058 C C . ASN A 1 133 ? -17.185 -9.158 3.963 1.00 96.62 133 ASN A C 1
ATOM 1060 O O . ASN A 1 133 ? -16.681 -9.449 2.872 1.00 96.62 133 ASN A O 1
ATOM 1064 N N . MET A 1 134 ? -17.999 -8.113 4.113 1.00 95.44 134 MET A N 1
ATOM 1065 C CA . MET A 1 134 ? -18.365 -7.206 3.028 1.00 95.44 134 MET A CA 1
ATOM 1066 C C . MET A 1 134 ? -17.140 -6.463 2.484 1.00 95.44 134 MET A C 1
ATOM 1068 O O . MET A 1 134 ? -16.915 -6.455 1.272 1.00 95.44 134 MET A O 1
ATOM 1072 N N . ARG A 1 135 ? -16.299 -5.913 3.370 1.00 94.69 135 ARG A N 1
ATOM 1073 C CA . ARG A 1 135 ? -15.050 -5.234 2.996 1.00 94.69 135 ARG A CA 1
ATOM 1074 C C . ARG A 1 135 ? -14.098 -6.168 2.253 1.00 94.69 135 ARG A C 1
ATOM 1076 O O . ARG A 1 135 ? -13.658 -5.846 1.155 1.00 94.69 135 ARG A O 1
ATOM 1083 N N . ASN A 1 136 ? -13.862 -7.360 2.795 1.00 96.75 136 ASN A N 1
ATOM 1084 C CA . ASN A 1 136 ? -13.004 -8.365 2.167 1.00 96.75 136 ASN A CA 1
ATOM 1085 C C . ASN A 1 136 ? -13.540 -8.807 0.799 1.00 96.75 136 ASN A C 1
ATOM 1087 O O . ASN A 1 136 ? -12.766 -9.102 -0.112 1.00 96.75 136 ASN A O 1
ATOM 1091 N N . SER A 1 137 ? -14.861 -8.863 0.634 1.00 95.88 137 SER A N 1
ATOM 1092 C CA . SER A 1 137 ? -15.488 -9.181 -0.651 1.00 95.88 137 SER A CA 1
ATOM 1093 C C . SER A 1 137 ? -15.284 -8.058 -1.670 1.00 95.88 137 SER A C 1
ATOM 1095 O O . SER A 1 137 ? -14.905 -8.338 -2.807 1.00 95.88 137 SER A O 1
ATOM 1097 N N . ALA A 1 138 ? -15.445 -6.795 -1.265 1.00 93.62 138 ALA A N 1
ATOM 1098 C CA . ALA A 1 138 ? -15.158 -5.637 -2.113 1.00 93.62 138 ALA A CA 1
ATOM 1099 C C . ALA A 1 138 ? -13.672 -5.570 -2.522 1.00 93.62 138 ALA A C 1
ATOM 1101 O O . ALA A 1 138 ? -13.361 -5.354 -3.698 1.00 93.62 138 ALA A O 1
ATOM 1102 N N . ASP A 1 139 ? -12.757 -5.849 -1.590 1.00 95.44 139 ASP A N 1
ATOM 1103 C CA . ASP A 1 139 ? -11.317 -5.924 -1.862 1.00 95.44 139 ASP A CA 1
ATOM 1104 C C . ASP A 1 139 ? -10.994 -7.052 -2.851 1.00 95.44 139 ASP A C 1
ATOM 1106 O O . ASP A 1 139 ? -10.243 -6.855 -3.807 1.00 95.44 139 ASP A O 1
ATOM 1110 N N . LYS A 1 140 ? -11.612 -8.231 -2.696 1.00 96.12 140 LYS A N 1
ATOM 1111 C CA . LYS A 1 140 ? -11.465 -9.343 -3.651 1.00 96.12 140 LYS A CA 1
ATOM 1112 C C . LYS A 1 140 ? -11.954 -8.972 -5.048 1.00 96.12 140 LYS A C 1
ATOM 1114 O O . LYS A 1 140 ? -11.295 -9.326 -6.025 1.00 96.12 140 LYS A O 1
ATOM 1119 N N . VAL A 1 141 ? -13.089 -8.284 -5.172 1.00 94.56 141 VAL A N 1
ATOM 1120 C CA . VAL A 1 141 ? -13.603 -7.826 -6.474 1.00 94.56 141 VAL A CA 1
ATOM 1121 C C . VAL A 1 141 ? -12.626 -6.836 -7.106 1.00 94.56 141 VAL A C 1
ATOM 1123 O O . VAL A 1 141 ? -12.235 -7.021 -8.258 1.00 94.56 141 VAL A O 1
ATOM 1126 N N . THR A 1 142 ? -12.165 -5.846 -6.342 1.00 93.62 142 THR A N 1
ATOM 1127 C CA . THR A 1 142 ? -11.220 -4.824 -6.816 1.00 93.62 142 THR A CA 1
ATOM 1128 C C . THR A 1 142 ? -9.894 -5.444 -7.257 1.00 93.62 142 THR A C 1
ATOM 1130 O O . THR A 1 142 ? -9.425 -5.173 -8.363 1.00 93.62 142 THR A O 1
ATOM 1133 N N . ASN A 1 143 ? -9.325 -6.348 -6.456 1.00 94.75 143 ASN A N 1
ATOM 1134 C CA . ASN A 1 143 ? -8.084 -7.049 -6.788 1.00 94.75 143 ASN A CA 1
ATOM 1135 C C . ASN A 1 143 ? -8.237 -7.946 -8.022 1.00 94.75 143 ASN A C 1
ATOM 1137 O O . ASN A 1 143 ? -7.348 -7.978 -8.873 1.00 94.75 143 ASN A O 1
ATOM 1141 N N . ASN A 1 144 ? -9.371 -8.638 -8.168 1.00 95.12 144 ASN A N 1
ATOM 1142 C CA . ASN A 1 144 ? -9.653 -9.432 -9.364 1.00 95.12 144 ASN A CA 1
ATOM 1143 C C . ASN A 1 144 ? -9.784 -8.559 -10.619 1.00 95.12 144 ASN A C 1
ATOM 1145 O O . ASN A 1 144 ? -9.252 -8.920 -11.670 1.00 95.12 144 ASN A O 1
ATOM 1149 N N . LEU A 1 145 ? -10.465 -7.413 -10.526 1.00 93.50 145 LEU A N 1
ATOM 1150 C CA . LEU A 1 145 ? -10.580 -6.460 -11.632 1.00 93.50 145 LEU A CA 1
ATOM 1151 C C . LEU A 1 145 ? -9.212 -5.898 -12.021 1.00 93.50 145 LEU A C 1
ATOM 1153 O O . LEU A 1 145 ? -8.860 -5.931 -13.200 1.00 93.50 145 LEU A O 1
ATOM 1157 N N . TYR A 1 146 ? -8.419 -5.457 -11.043 1.00 92.50 146 TYR A N 1
ATOM 1158 C CA . TYR A 1 146 ? -7.067 -4.954 -11.274 1.00 92.50 146 TYR A CA 1
ATOM 1159 C C . TYR A 1 146 ? -6.165 -6.021 -11.904 1.00 92.50 146 TYR A C 1
ATOM 1161 O O . TYR A 1 146 ? -5.512 -5.760 -12.911 1.00 92.50 146 TYR A O 1
ATOM 1169 N N . SER A 1 147 ? -6.184 -7.250 -11.379 1.00 95.19 147 SER A N 1
ATOM 1170 C CA . SER A 1 147 ? -5.410 -8.373 -11.920 1.00 95.19 147 SER A CA 1
ATOM 1171 C C . SER A 1 147 ? -5.790 -8.690 -13.371 1.00 95.19 147 SER A C 1
ATOM 1173 O O . SER A 1 147 ? -4.914 -8.848 -14.222 1.00 95.19 147 SER A O 1
ATOM 1175 N N . ARG A 1 148 ? -7.089 -8.711 -13.699 1.00 92.88 148 ARG A N 1
ATOM 1176 C CA . ARG A 1 148 ? -7.562 -8.912 -15.079 1.00 92.88 148 ARG A CA 1
ATOM 1177 C C . ARG A 1 148 ? -7.160 -7.760 -15.996 1.00 92.88 148 ARG A C 1
ATOM 1179 O O . ARG A 1 148 ? -6.661 -8.008 -17.092 1.00 92.88 148 ARG A O 1
ATOM 1186 N N . ALA A 1 149 ? -7.329 -6.518 -15.549 1.00 90.94 149 ALA A N 1
ATOM 1187 C CA . ALA A 1 149 ? -6.917 -5.340 -16.305 1.00 90.94 149 ALA A CA 1
ATOM 1188 C C . ALA A 1 149 ? -5.405 -5.351 -16.573 1.00 90.94 149 ALA A C 1
ATOM 1190 O O . ALA A 1 149 ? -4.974 -5.089 -17.696 1.00 90.94 149 ALA A O 1
ATOM 1191 N N . MET A 1 150 ? -4.598 -5.725 -15.578 1.00 92.62 150 MET A N 1
ATOM 1192 C CA . MET A 1 150 ? -3.148 -5.842 -15.701 1.00 92.62 150 MET A CA 1
ATOM 1193 C C . MET A 1 150 ? -2.742 -6.975 -16.650 1.00 92.62 150 MET A C 1
ATOM 1195 O O . MET A 1 150 ? -1.879 -6.763 -17.499 1.00 92.62 150 MET A O 1
ATOM 1199 N N . ASN A 1 151 ? -3.410 -8.131 -16.594 1.00 94.62 151 ASN A N 1
ATOM 1200 C CA . ASN A 1 151 ? -3.173 -9.241 -17.523 1.00 94.62 151 ASN A CA 1
ATOM 1201 C C . ASN A 1 151 ? -3.489 -8.888 -18.985 1.00 94.62 151 ASN A C 1
ATOM 1203 O O . ASN A 1 151 ? -2.852 -9.429 -19.884 1.00 94.62 151 ASN A O 1
ATOM 1207 N N . ILE A 1 152 ? -4.427 -7.971 -19.238 1.00 92.62 152 ILE A N 1
ATOM 1208 C CA . ILE A 1 152 ? -4.732 -7.474 -20.591 1.00 92.62 152 ILE A CA 1
ATOM 1209 C C . ILE A 1 152 ? -3.768 -6.351 -20.998 1.00 92.62 152 ILE A C 1
ATOM 1211 O O . ILE A 1 152 ? -3.284 -6.310 -22.126 1.00 92.62 152 ILE A O 1
ATOM 1215 N N . THR A 1 153 ? -3.450 -5.440 -20.080 1.00 92.06 153 THR A N 1
ATOM 1216 C CA . THR A 1 153 ? -2.657 -4.239 -20.384 1.00 92.06 153 THR A CA 1
ATOM 1217 C C . THR A 1 153 ? -1.167 -4.553 -20.535 1.00 92.06 153 THR A C 1
ATOM 1219 O O . THR A 1 153 ? -0.501 -3.996 -21.408 1.00 92.06 153 THR A O 1
ATOM 1222 N N . ALA A 1 154 ? -0.626 -5.479 -19.737 1.00 93.62 154 ALA A N 1
ATOM 1223 C CA . ALA A 1 154 ? 0.780 -5.876 -19.789 1.00 93.62 154 ALA A CA 1
ATOM 1224 C C . ALA A 1 154 ? 1.243 -6.366 -21.178 1.00 93.62 154 ALA A C 1
ATOM 1226 O O . ALA A 1 154 ? 2.253 -5.851 -21.671 1.00 93.62 154 ALA A O 1
ATOM 1227 N N . PRO A 1 155 ? 0.548 -7.301 -21.863 1.00 93.94 155 PRO A N 1
ATOM 1228 C CA . PRO A 1 155 ? 0.941 -7.709 -23.208 1.00 93.94 155 PRO A CA 1
ATOM 1229 C C . PRO A 1 155 ? 0.801 -6.573 -24.228 1.00 93.94 155 PRO A C 1
ATOM 1231 O O . PRO A 1 155 ? 1.638 -6.480 -25.122 1.00 93.94 155 PRO A O 1
ATOM 1234 N N . ILE A 1 156 ? -0.175 -5.668 -24.080 1.00 93.69 156 ILE A N 1
ATOM 1235 C CA . ILE A 1 156 ? -0.326 -4.494 -24.960 1.00 93.69 156 ILE A CA 1
ATOM 1236 C C . ILE A 1 156 ? 0.873 -3.548 -24.814 1.00 93.69 156 ILE A C 1
ATOM 1238 O O . ILE A 1 156 ? 1.470 -3.142 -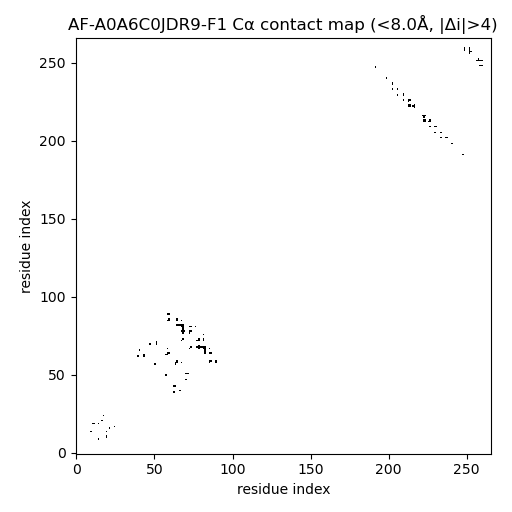25.813 1.00 93.69 156 ILE A O 1
ATOM 1242 N N . ILE A 1 157 ? 1.277 -3.228 -23.578 1.00 93.38 157 ILE A N 1
ATOM 1243 C CA . ILE A 1 157 ? 2.474 -2.416 -23.309 1.00 93.38 157 ILE A CA 1
ATOM 1244 C C . ILE A 1 157 ? 3.714 -3.107 -23.881 1.00 93.38 157 ILE A C 1
ATOM 1246 O O . ILE A 1 157 ? 4.508 -2.469 -24.574 1.00 93.38 157 ILE A O 1
ATOM 1250 N N . LYS A 1 158 ? 3.864 -4.418 -23.652 1.00 95.06 158 LYS A N 1
ATOM 1251 C CA . LYS A 1 158 ? 4.977 -5.202 -24.197 1.00 95.06 158 LYS A CA 1
ATOM 1252 C C . LYS A 1 158 ? 5.010 -5.148 -25.725 1.00 95.06 158 LYS A C 1
ATOM 1254 O O . LYS A 1 158 ? 6.076 -4.918 -26.285 1.00 95.06 158 LYS A O 1
ATOM 1259 N N . ASN A 1 159 ? 3.864 -5.287 -26.390 1.00 93.38 159 ASN A N 1
ATOM 1260 C CA . ASN A 1 159 ? 3.775 -5.210 -27.845 1.00 93.38 159 ASN A CA 1
ATOM 1261 C C . ASN A 1 159 ? 4.198 -3.828 -28.366 1.00 93.38 159 ASN A C 1
ATOM 1263 O O . ASN A 1 159 ? 5.002 -3.740 -29.289 1.00 93.38 159 ASN A O 1
ATOM 1267 N N . ASN A 1 160 ? 3.756 -2.747 -27.716 1.00 92.44 160 ASN A N 1
ATOM 1268 C CA . ASN A 1 160 ? 4.176 -1.385 -28.062 1.00 92.44 160 ASN A CA 1
ATOM 1269 C C . ASN A 1 160 ? 5.687 -1.162 -27.864 1.00 92.44 160 ASN A C 1
ATOM 1271 O O . ASN A 1 160 ? 6.341 -0.543 -28.707 1.00 92.44 160 ASN A O 1
ATOM 1275 N N . ILE A 1 161 ? 6.271 -1.696 -26.786 1.00 96.00 161 ILE A N 1
ATOM 1276 C CA . ILE A 1 161 ? 7.723 -1.643 -26.552 1.00 96.00 161 ILE A CA 1
ATOM 1277 C C . ILE A 1 161 ? 8.469 -2.411 -27.649 1.00 96.00 161 ILE A C 1
ATOM 1279 O O . ILE A 1 161 ? 9.453 -1.906 -28.198 1.00 96.00 161 ILE A O 1
ATOM 1283 N N . THR A 1 162 ? 7.997 -3.608 -28.006 1.00 95.88 162 THR A N 1
ATOM 1284 C CA . THR A 1 162 ? 8.589 -4.404 -29.084 1.00 95.88 162 THR A CA 1
ATOM 1285 C C . THR A 1 162 ? 8.484 -3.681 -30.424 1.00 95.88 162 THR A C 1
ATOM 1287 O O . THR A 1 162 ? 9.499 -3.567 -31.106 1.00 95.88 162 THR A O 1
ATOM 1290 N N . MET A 1 163 ? 7.333 -3.097 -30.770 1.00 93.75 163 MET A N 1
ATOM 1291 C CA . MET A 1 163 ? 7.171 -2.287 -31.985 1.00 93.75 163 MET A CA 1
ATOM 1292 C C . MET A 1 163 ? 8.151 -1.109 -32.025 1.00 93.75 163 MET A C 1
ATOM 1294 O O . MET A 1 163 ? 8.840 -0.914 -33.026 1.00 93.75 163 MET A O 1
ATOM 1298 N N . LYS A 1 164 ? 8.293 -0.357 -30.924 1.00 95.19 164 LYS A N 1
ATOM 1299 C CA . LYS A 1 164 ? 9.278 0.734 -30.831 1.00 95.19 164 LYS A CA 1
ATOM 1300 C C . LYS A 1 164 ? 10.709 0.227 -31.044 1.00 95.19 164 LYS A C 1
ATOM 1302 O O . LYS A 1 164 ? 11.489 0.857 -31.757 1.00 95.19 164 LYS A O 1
ATOM 1307 N N . SER A 1 165 ? 11.053 -0.922 -30.462 1.00 95.75 165 SER A N 1
ATOM 1308 C CA . SER A 1 165 ? 12.358 -1.560 -30.668 1.00 95.75 165 SER A CA 1
ATOM 1309 C C . SER A 1 165 ? 12.566 -1.986 -32.126 1.00 95.75 165 SER A C 1
ATOM 1311 O O . SER A 1 165 ? 13.651 -1.782 -32.669 1.00 95.75 165 SER A O 1
ATOM 1313 N N . MET A 1 166 ? 11.534 -2.511 -32.793 1.00 95.50 166 MET A 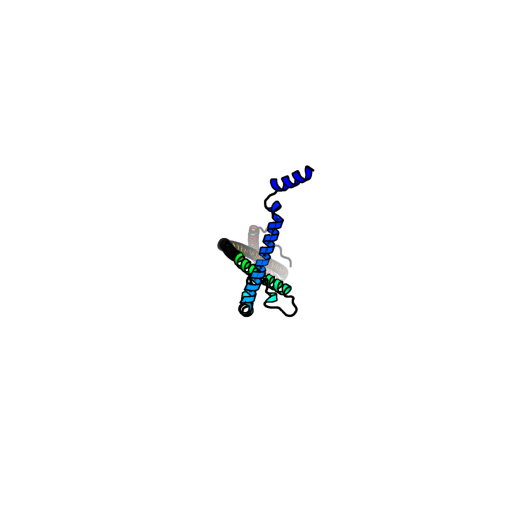N 1
ATOM 1314 C CA . MET A 1 166 ? 11.592 -2.877 -34.212 1.00 95.50 166 MET A CA 1
ATOM 1315 C C . MET A 1 166 ? 11.824 -1.657 -35.106 1.00 95.50 166 MET A C 1
ATOM 1317 O O . MET A 1 166 ? 12.692 -1.712 -35.977 1.00 95.50 166 MET A O 1
ATOM 1321 N N . PHE A 1 167 ? 11.132 -0.539 -34.865 1.00 94.94 167 PHE A N 1
ATOM 1322 C CA . PHE A 1 167 ? 11.378 0.704 -35.604 1.00 94.94 167 PHE A CA 1
ATOM 1323 C C . PHE A 1 167 ? 12.795 1.236 -35.383 1.00 94.94 167 PHE A C 1
ATOM 1325 O O . PHE A 1 167 ? 13.465 1.590 -36.349 1.00 94.94 167 PHE A O 1
ATOM 1332 N N . SER A 1 168 ? 13.292 1.218 -34.143 1.00 96.19 168 SER A N 1
ATOM 1333 C CA . SER A 1 168 ? 14.666 1.636 -33.837 1.00 96.19 168 SER A CA 1
ATOM 1334 C C . SER A 1 168 ? 15.711 0.761 -34.542 1.00 96.19 168 SER A C 1
ATOM 1336 O O . SER A 1 168 ? 16.654 1.286 -35.133 1.00 96.19 168 SER A O 1
ATOM 1338 N N . LYS A 1 169 ? 15.520 -0.566 -34.563 1.00 95.25 169 LYS A N 1
ATOM 1339 C CA . LYS A 1 169 ? 16.395 -1.487 -35.308 1.00 95.25 169 LYS A CA 1
ATOM 1340 C C . LYS A 1 169 ? 16.326 -1.246 -36.813 1.00 95.25 169 LYS A C 1
ATOM 1342 O O . LYS A 1 169 ? 17.364 -1.204 -37.464 1.00 95.25 169 LYS A O 1
ATOM 1347 N N . THR A 1 170 ? 15.127 -1.033 -37.349 1.00 95.38 170 THR A N 1
ATOM 1348 C CA . THR A 1 170 ? 14.920 -0.744 -38.775 1.00 95.38 170 THR A CA 1
ATOM 1349 C C . THR A 1 170 ? 15.629 0.550 -39.172 1.00 95.38 170 THR A C 1
ATOM 1351 O O . THR A 1 170 ? 16.395 0.554 -40.134 1.00 95.38 170 THR A O 1
ATOM 1354 N N . GLN A 1 171 ? 15.475 1.618 -38.384 1.00 94.56 171 GLN A N 1
ATOM 1355 C CA . GLN A 1 171 ? 16.195 2.876 -38.583 1.00 94.56 171 GLN A CA 1
ATOM 1356 C C . GLN A 1 171 ? 17.713 2.668 -38.540 1.00 94.56 171 GLN A C 1
ATOM 1358 O O . GLN A 1 171 ? 18.418 3.189 -39.401 1.00 94.56 171 GLN A O 1
ATOM 1363 N N . GLY A 1 172 ? 18.208 1.866 -37.591 1.00 96.06 172 GLY A N 1
ATOM 1364 C CA . GLY A 1 172 ? 19.617 1.479 -37.525 1.00 96.06 172 GLY A CA 1
ATOM 1365 C C . GLY A 1 172 ? 20.092 0.808 -38.815 1.00 96.06 172 GLY A C 1
ATOM 1366 O O . GLY A 1 172 ? 21.061 1.259 -39.417 1.00 96.06 172 GLY A O 1
ATOM 1367 N N . THR A 1 173 ? 19.369 -0.207 -39.299 1.00 95.12 173 THR A N 1
ATOM 1368 C CA . THR A 1 173 ? 19.729 -0.913 -40.543 1.00 95.12 173 THR A CA 1
ATOM 1369 C C . THR A 1 173 ? 19.673 -0.018 -41.780 1.00 95.12 173 THR A C 1
ATOM 1371 O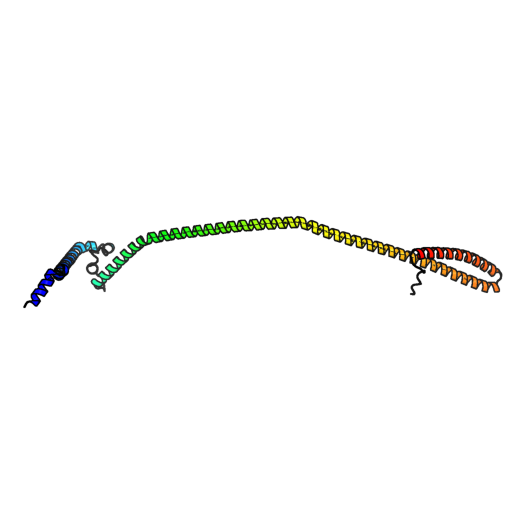 O . THR A 1 173 ? 20.566 -0.090 -42.622 1.00 95.12 173 THR A O 1
ATOM 1374 N N . MET A 1 174 ? 18.675 0.867 -41.881 1.00 93.38 174 MET A N 1
ATOM 1375 C CA . MET A 1 174 ? 18.556 1.816 -42.991 1.00 93.38 174 MET A CA 1
ATOM 1376 C C . MET A 1 174 ? 19.696 2.836 -42.978 1.00 93.38 174 MET A C 1
ATOM 1378 O O . MET A 1 174 ? 20.296 3.091 -44.019 1.00 93.38 174 MET A O 1
ATOM 1382 N N . ALA A 1 175 ? 20.042 3.378 -41.807 1.00 94.75 175 ALA A N 1
ATOM 1383 C CA . ALA A 1 175 ? 21.178 4.282 -41.668 1.00 94.75 175 ALA A CA 1
ATOM 1384 C C . ALA A 1 175 ? 22.486 3.587 -42.068 1.00 94.75 175 ALA A C 1
ATOM 1386 O O . ALA A 1 175 ? 23.251 4.134 -42.858 1.00 94.75 175 ALA A O 1
ATOM 1387 N N . THR A 1 176 ? 22.718 2.356 -41.599 1.00 95.88 176 THR A N 1
ATOM 1388 C CA . THR A 1 176 ? 23.889 1.564 -42.002 1.00 95.88 176 THR A CA 1
ATOM 1389 C C . THR A 1 176 ? 23.926 1.335 -43.511 1.00 95.88 176 THR A C 1
ATOM 1391 O O . THR A 1 176 ? 24.985 1.500 -44.109 1.00 95.88 176 THR A O 1
ATOM 1394 N N . ALA A 1 177 ? 22.796 1.015 -44.146 1.00 95.38 177 ALA A N 1
ATOM 1395 C CA . ALA A 1 177 ? 22.730 0.840 -45.595 1.00 95.38 177 ALA A CA 1
ATOM 1396 C C . ALA A 1 177 ? 23.080 2.136 -46.347 1.00 95.38 177 ALA A C 1
ATOM 1398 O O . ALA A 1 177 ? 23.884 2.105 -47.277 1.00 95.38 177 ALA A O 1
ATOM 1399 N N . ILE A 1 178 ? 22.545 3.283 -45.914 1.00 95.19 178 ILE A N 1
ATOM 1400 C CA . ILE A 1 178 ? 22.857 4.592 -46.508 1.00 95.19 178 ILE A CA 1
ATOM 1401 C C . ILE A 1 178 ? 24.346 4.917 -46.353 1.00 95.19 178 ILE A C 1
ATOM 1403 O O . ILE A 1 178 ? 24.991 5.298 -47.328 1.00 95.19 178 ILE A O 1
ATOM 1407 N N . TYR A 1 179 ? 24.919 4.729 -45.161 1.00 94.62 179 TYR A N 1
ATOM 1408 C CA . TYR A 1 179 ? 26.345 4.978 -44.936 1.00 94.62 179 TYR A CA 1
ATOM 1409 C C . TYR A 1 179 ? 27.244 4.000 -45.698 1.00 94.62 179 TYR A C 1
ATOM 1411 O O . TYR A 1 179 ? 28.302 4.402 -46.175 1.00 94.62 179 TYR A O 1
ATOM 1419 N N . MET A 1 180 ? 26.828 2.744 -45.866 1.00 95.06 180 MET A N 1
ATOM 1420 C CA . MET A 1 180 ? 27.551 1.762 -46.675 1.00 95.06 180 MET A CA 1
ATOM 1421 C C . MET A 1 180 ? 27.535 2.143 -48.159 1.00 95.06 180 MET A C 1
ATOM 1423 O O . MET A 1 180 ? 28.580 2.105 -48.805 1.00 95.06 180 MET A O 1
ATOM 1427 N N . LEU A 1 181 ? 26.385 2.571 -48.689 1.00 93.31 181 LEU A N 1
ATOM 1428 C CA . LEU A 1 181 ? 26.274 3.086 -50.057 1.00 93.31 181 LEU A CA 1
ATOM 1429 C C . LEU A 1 181 ? 27.125 4.343 -50.254 1.00 93.31 181 LEU A C 1
ATOM 1431 O O . LEU A 1 181 ? 27.850 4.449 -51.242 1.00 93.31 181 LEU A O 1
ATOM 1435 N N . TYR A 1 182 ? 27.083 5.268 -49.296 1.00 89.75 182 TYR A N 1
ATOM 1436 C CA . TYR A 1 182 ? 27.910 6.470 -49.314 1.00 89.75 182 TYR A CA 1
ATOM 1437 C C . TYR A 1 182 ? 29.409 6.132 -49.278 1.00 89.75 182 TYR A C 1
ATOM 1439 O O . TYR A 1 182 ? 30.185 6.672 -50.064 1.00 89.75 182 TYR A O 1
ATOM 1447 N N . GLY A 1 183 ? 29.813 5.179 -48.436 1.00 91.44 183 GLY A N 1
ATOM 1448 C CA . GLY A 1 183 ? 31.180 4.665 -48.395 1.00 91.44 183 GLY A CA 1
ATOM 1449 C C . GLY A 1 183 ? 31.604 4.040 -49.724 1.00 91.44 183 GLY A C 1
ATOM 1450 O O . GLY A 1 183 ? 32.642 4.409 -50.266 1.00 91.44 183 GLY A O 1
ATOM 1451 N N . GLY A 1 184 ? 30.773 3.169 -50.305 1.00 88.75 184 GLY A N 1
ATOM 1452 C CA . GLY A 1 184 ? 31.031 2.555 -51.612 1.00 88.75 184 GLY A CA 1
ATOM 1453 C C . GLY A 1 184 ? 31.157 3.583 -52.742 1.00 88.75 184 GLY A C 1
ATOM 1454 O O . GLY A 1 184 ? 32.032 3.462 -53.605 1.00 88.75 184 GLY A O 1
ATOM 1455 N N . TYR A 1 185 ? 30.346 4.642 -52.701 1.00 87.25 185 TYR A N 1
ATOM 1456 C CA . TYR A 1 185 ? 30.463 5.777 -53.613 1.00 87.25 185 TYR A CA 1
ATOM 1457 C C . TYR A 1 185 ? 31.804 6.505 -53.452 1.00 87.25 185 TYR A C 1
ATOM 1459 O O . TYR A 1 185 ? 32.508 6.713 -54.442 1.00 87.25 185 TYR A O 1
ATOM 1467 N N . MET A 1 186 ? 32.210 6.827 -52.219 1.00 86.12 186 MET A N 1
ATOM 1468 C CA . MET A 1 186 ? 33.506 7.460 -51.948 1.00 86.12 186 MET A CA 1
ATOM 1469 C C . MET A 1 186 ? 34.690 6.581 -52.374 1.00 86.12 186 MET A C 1
ATOM 1471 O O . MET A 1 186 ? 35.663 7.086 -52.940 1.00 86.12 186 MET A O 1
ATOM 1475 N N . THR A 1 187 ? 34.620 5.265 -52.153 1.00 89.31 187 THR A N 1
ATOM 1476 C CA . THR A 1 187 ? 35.644 4.315 -52.614 1.00 89.31 187 THR A CA 1
ATOM 1477 C C . THR A 1 187 ? 35.742 4.322 -54.134 1.00 89.31 187 THR A C 1
ATOM 1479 O O . THR A 1 187 ? 36.837 4.446 -54.676 1.00 89.31 187 THR A O 1
ATOM 1482 N N . THR A 1 188 ? 34.606 4.272 -54.831 1.00 84.19 188 THR A N 1
ATOM 1483 C CA . THR A 1 188 ? 34.560 4.317 -56.299 1.00 84.19 188 THR A CA 1
ATOM 1484 C C . THR A 1 188 ? 35.135 5.630 -56.834 1.00 84.19 188 THR A C 1
ATOM 1486 O O . THR A 1 188 ? 35.964 5.627 -57.742 1.00 84.19 188 THR A O 1
ATOM 1489 N N . GLN A 1 189 ? 34.772 6.760 -56.222 1.00 79.56 189 GLN A N 1
ATOM 1490 C CA . GLN A 1 189 ? 35.336 8.069 -56.552 1.00 79.56 189 GLN A CA 1
ATOM 1491 C C . GLN A 1 189 ? 36.860 8.104 -56.350 1.00 79.56 189 GLN A C 1
ATOM 1493 O O . GLN A 1 189 ? 37.589 8.635 -57.190 1.00 79.56 189 GLN A O 1
ATOM 1498 N N . SER A 1 190 ? 37.348 7.508 -55.262 1.00 84.50 190 SER A N 1
ATOM 1499 C CA . SER A 1 190 ? 38.777 7.424 -54.953 1.00 84.50 190 SER A CA 1
ATOM 1500 C C . SER A 1 190 ? 39.529 6.549 -55.959 1.00 84.50 190 SER A C 1
ATOM 1502 O O . SER A 1 190 ? 40.615 6.930 -56.389 1.00 84.50 190 SER A O 1
ATOM 1504 N N . LEU A 1 191 ? 38.939 5.431 -56.400 1.00 85.56 191 LEU A N 1
ATOM 1505 C CA . LEU A 1 191 ? 39.506 4.568 -57.442 1.00 85.56 191 LEU A CA 1
ATOM 1506 C C . LEU A 1 191 ? 39.638 5.304 -58.780 1.00 85.56 191 LEU A C 1
ATOM 1508 O O . LEU A 1 191 ? 40.709 5.277 -59.383 1.00 85.56 191 LEU A O 1
ATOM 1512 N N . PHE A 1 192 ? 38.595 6.012 -59.224 1.00 80.88 192 PHE A N 1
ATOM 1513 C CA . PHE A 1 192 ? 38.669 6.797 -60.462 1.00 80.88 192 PHE A CA 1
ATOM 1514 C C . PHE A 1 192 ? 39.711 7.914 -60.379 1.00 80.88 192 PHE A C 1
ATOM 1516 O O . PHE A 1 192 ? 40.490 8.097 -61.313 1.00 80.88 192 PHE A O 1
ATOM 1523 N N . SER A 1 193 ? 39.780 8.618 -59.245 1.00 79.75 193 SER A N 1
ATOM 1524 C CA . SER A 1 193 ? 40.813 9.633 -59.008 1.00 79.75 193 SER A CA 1
ATOM 1525 C C . SER A 1 193 ? 42.223 9.028 -59.024 1.00 79.75 193 SER A C 1
ATOM 1527 O O . SER A 1 193 ? 43.145 9.590 -59.614 1.00 79.75 193 SER A O 1
ATOM 1529 N N . PHE A 1 194 ? 42.404 7.845 -58.435 1.00 83.06 194 PHE A N 1
ATOM 1530 C CA . PHE A 1 194 ? 43.678 7.131 -58.440 1.00 83.06 194 PHE A CA 1
ATOM 1531 C C . PHE A 1 194 ? 44.116 6.726 -59.853 1.00 83.06 194 PHE A C 1
ATOM 1533 O O . PHE A 1 194 ? 45.243 7.030 -60.248 1.00 83.06 194 PHE A O 1
ATOM 1540 N N . ILE A 1 195 ? 43.222 6.106 -60.631 1.00 82.44 195 ILE A N 1
ATOM 1541 C CA . ILE A 1 195 ? 43.494 5.711 -62.021 1.00 82.44 195 ILE A CA 1
ATOM 1542 C C . ILE A 1 195 ? 43.841 6.943 -62.861 1.00 82.44 195 ILE A C 1
ATOM 1544 O O . ILE A 1 195 ? 44.848 6.936 -63.566 1.00 82.44 195 ILE A O 1
ATOM 1548 N N . TYR A 1 196 ? 43.066 8.023 -62.735 1.00 79.94 196 TYR A N 1
ATOM 1549 C CA . TYR A 1 196 ? 43.342 9.286 -63.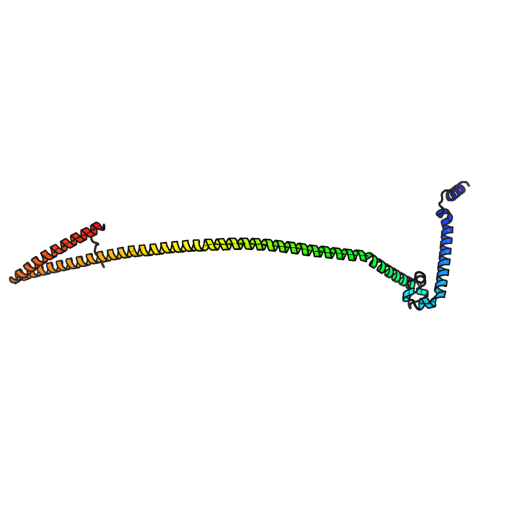418 1.00 79.94 196 TYR A CA 1
ATOM 1550 C C . TYR A 1 196 ? 44.747 9.817 -63.100 1.00 79.94 196 TYR A C 1
ATOM 1552 O O . TYR A 1 196 ? 45.508 10.139 -64.012 1.00 79.94 196 TYR A O 1
ATOM 1560 N N . ASN A 1 197 ? 45.128 9.849 -61.820 1.00 80.69 197 ASN A N 1
ATOM 1561 C CA . ASN A 1 197 ? 46.447 10.323 -61.406 1.00 80.69 197 ASN A CA 1
ATOM 1562 C C . ASN A 1 197 ? 47.587 9.456 -61.958 1.00 80.69 197 ASN A C 1
ATOM 1564 O O . ASN A 1 197 ? 48.628 9.995 -62.330 1.00 80.69 197 ASN A O 1
ATOM 1568 N N . ILE A 1 198 ? 47.414 8.131 -62.025 1.00 84.19 198 ILE A N 1
ATOM 1569 C CA . ILE A 1 198 ? 48.405 7.242 -62.652 1.00 84.19 198 ILE A CA 1
ATOM 1570 C C . ILE A 1 198 ? 48.541 7.560 -64.141 1.00 84.19 198 ILE A C 1
ATOM 1572 O O . ILE A 1 198 ? 49.659 7.719 -64.626 1.00 84.19 198 ILE A O 1
ATOM 1576 N N . VAL A 1 199 ? 47.421 7.684 -64.857 1.00 80.94 199 VAL A N 1
ATOM 1577 C CA . VAL A 1 199 ? 47.422 7.940 -66.303 1.00 80.94 199 VAL A CA 1
ATOM 1578 C C . VAL A 1 199 ? 48.087 9.279 -66.630 1.00 80.94 199 VAL A C 1
ATOM 1580 O O . VAL A 1 199 ? 48.936 9.330 -67.517 1.00 80.94 199 VAL A O 1
ATOM 1583 N N . VAL A 1 200 ? 47.766 10.347 -65.892 1.00 79.88 200 VAL A N 1
ATOM 1584 C CA . VAL A 1 200 ? 48.393 11.665 -66.091 1.00 79.88 200 VAL A CA 1
ATOM 1585 C C . VAL A 1 200 ? 49.893 11.616 -65.799 1.00 79.88 200 VAL A C 1
ATOM 1587 O O . VAL A 1 200 ? 50.676 12.108 -66.606 1.00 79.88 200 VAL A O 1
ATOM 1590 N N . LYS A 1 201 ? 50.317 10.954 -64.713 1.00 83.00 201 LYS A N 1
ATOM 1591 C CA . LYS A 1 201 ? 51.747 10.809 -64.399 1.00 83.00 201 LYS A CA 1
ATOM 1592 C C . LYS A 1 201 ? 52.517 10.046 -65.478 1.00 83.00 201 LYS A C 1
ATOM 1594 O O . LYS A 1 201 ? 53.631 10.441 -65.801 1.00 83.00 201 LYS A O 1
ATOM 1599 N N . ILE A 1 202 ? 51.946 8.979 -66.046 1.00 83.88 202 ILE A N 1
ATOM 1600 C CA . ILE A 1 202 ? 52.570 8.244 -67.162 1.00 83.88 202 ILE A CA 1
ATOM 1601 C C . ILE A 1 202 ? 52.688 9.143 -68.400 1.00 83.88 202 ILE A C 1
ATOM 1603 O O . ILE A 1 202 ? 53.699 9.114 -69.096 1.00 83.88 202 ILE A O 1
ATOM 1607 N N . LEU A 1 203 ? 51.679 9.973 -68.675 1.00 81.69 203 LEU A N 1
ATOM 1608 C CA . LEU A 1 203 ? 51.724 10.886 -69.813 1.00 81.69 203 LEU A CA 1
ATOM 1609 C C . LEU A 1 203 ? 52.822 11.949 -69.646 1.00 81.69 203 LEU A C 1
ATOM 1611 O O . LEU A 1 203 ? 53.576 12.208 -70.583 1.00 81.69 203 LEU A O 1
ATOM 1615 N N . GLU A 1 204 ? 52.954 12.521 -68.449 1.00 83.44 204 GLU A N 1
ATOM 1616 C CA . GLU A 1 204 ? 54.012 13.486 -68.129 1.00 83.44 204 GLU A CA 1
ATOM 1617 C C . GLU A 1 204 ? 55.417 12.874 -68.277 1.00 83.44 204 GLU A C 1
ATOM 1619 O O . GLU A 1 204 ? 56.302 13.507 -68.860 1.00 83.44 204 GLU A O 1
ATOM 1624 N N . THR A 1 205 ? 55.634 11.629 -67.829 1.00 84.44 205 THR A N 1
ATOM 1625 C CA . THR A 1 205 ? 56.937 10.956 -67.987 1.00 84.44 205 THR A CA 1
ATOM 1626 C C . THR A 1 205 ? 57.251 10.623 -69.445 1.00 84.44 205 THR A C 1
ATOM 1628 O O . THR A 1 205 ? 58.400 10.774 -69.866 1.00 84.44 205 THR A O 1
ATOM 1631 N N . MET A 1 206 ? 56.252 10.238 -70.247 1.00 82.38 206 MET A N 1
ATOM 1632 C CA . MET A 1 206 ? 56.430 10.024 -71.687 1.00 82.38 206 MET A CA 1
ATOM 1633 C C . MET A 1 206 ? 56.838 11.317 -72.396 1.00 82.38 206 MET A C 1
ATOM 1635 O O . MET A 1 206 ? 57.814 11.310 -73.147 1.00 82.38 206 MET A O 1
ATOM 1639 N N . VAL A 1 207 ? 56.167 12.436 -72.111 1.00 85.12 207 VAL A N 1
ATOM 1640 C CA . VAL A 1 207 ? 56.520 13.749 -72.680 1.00 85.12 207 VAL A CA 1
ATOM 1641 C C . VAL A 1 207 ? 57.952 14.143 -72.312 1.00 85.12 207 VAL A C 1
ATOM 1643 O O . VAL A 1 207 ? 58.715 14.553 -73.187 1.00 85.12 207 VAL A O 1
ATOM 1646 N N . ALA A 1 208 ? 58.352 13.954 -71.050 1.00 85.62 208 ALA A N 1
ATOM 1647 C CA . ALA A 1 208 ? 59.719 14.220 -70.608 1.00 85.62 208 ALA A CA 1
ATOM 1648 C C . ALA A 1 208 ? 60.752 13.340 -71.338 1.00 85.62 208 ALA A C 1
ATOM 1650 O O . ALA A 1 208 ? 61.796 13.835 -71.764 1.00 85.62 208 ALA A O 1
ATOM 1651 N N . SER A 1 209 ? 60.450 12.052 -71.539 1.00 83.06 209 SER A N 1
ATOM 1652 C CA . SER A 1 209 ? 61.335 11.127 -72.261 1.00 83.06 209 SER A CA 1
ATOM 1653 C C . SER A 1 209 ? 61.485 11.479 -73.745 1.00 83.06 209 SER A C 1
ATOM 1655 O O . SER A 1 209 ? 62.592 11.424 -74.280 1.00 83.06 209 SER A O 1
ATOM 1657 N N . ILE A 1 210 ? 60.401 11.911 -74.400 1.00 84.06 210 ILE A N 1
ATOM 1658 C CA . ILE A 1 210 ? 60.420 12.358 -75.796 1.00 84.06 210 ILE A CA 1
ATOM 1659 C C . ILE A 1 210 ? 61.270 13.624 -75.913 1.00 84.06 210 ILE A C 1
ATOM 1661 O O . ILE A 1 210 ? 62.166 13.674 -76.752 1.00 84.06 210 ILE A O 1
ATOM 1665 N N . ALA A 1 211 ? 61.053 14.614 -75.042 1.00 83.81 211 ALA A N 1
ATOM 1666 C CA . ALA A 1 211 ? 61.853 15.837 -75.023 1.00 83.81 211 ALA A CA 1
ATOM 1667 C C . ALA A 1 211 ? 63.353 15.538 -74.839 1.00 83.81 211 ALA A C 1
ATOM 1669 O O . ALA A 1 211 ? 64.179 16.077 -75.575 1.00 83.81 211 ALA A O 1
ATOM 1670 N N . ALA A 1 212 ? 63.707 14.622 -73.930 1.00 84.31 212 ALA A N 1
ATOM 1671 C CA . ALA A 1 212 ? 65.089 14.183 -73.743 1.00 84.31 212 ALA A CA 1
ATOM 1672 C C . ALA A 1 212 ? 65.666 13.512 -75.004 1.00 84.31 212 ALA A C 1
ATOM 1674 O O . ALA A 1 212 ? 66.783 13.826 -75.415 1.00 84.31 212 ALA A O 1
ATOM 1675 N N . LEU A 1 213 ? 64.903 12.634 -75.665 1.00 83.06 213 LEU A N 1
ATOM 1676 C CA . LEU A 1 213 ? 65.340 11.965 -76.894 1.00 83.06 213 LEU A CA 1
ATOM 1677 C C . LEU A 1 213 ? 65.485 12.921 -78.079 1.00 83.06 213 LEU A C 1
ATOM 1679 O O . LEU A 1 213 ? 66.387 12.719 -78.888 1.00 83.06 213 LEU A O 1
ATOM 1683 N N . PHE A 1 214 ? 64.676 13.977 -78.180 1.00 81.25 214 PHE A N 1
ATOM 1684 C CA . PHE A 1 214 ? 64.864 15.016 -79.199 1.00 81.25 214 PHE A CA 1
ATOM 1685 C C . PHE A 1 214 ? 66.177 15.784 -79.004 1.00 81.25 214 PHE A C 1
ATOM 1687 O O . PHE A 1 214 ? 66.875 16.041 -79.983 1.00 81.25 214 PHE A O 1
ATOM 1694 N N . VAL A 1 215 ? 66.559 16.080 -77.756 1.00 83.75 215 VAL A N 1
ATOM 1695 C CA . VAL A 1 215 ? 67.857 16.707 -77.446 1.00 83.75 215 VAL A CA 1
ATOM 1696 C C . VAL A 1 215 ? 69.018 15.776 -77.816 1.00 83.75 215 VAL A C 1
ATOM 1698 O O . VAL A 1 215 ? 69.986 16.212 -78.434 1.00 83.75 215 VAL A O 1
ATOM 1701 N N . VAL A 1 216 ? 68.910 14.479 -77.508 1.00 82.12 216 VAL A N 1
ATOM 1702 C CA . VAL A 1 216 ? 69.932 13.471 -77.862 1.00 82.12 216 VAL A CA 1
ATOM 1703 C C . VAL A 1 216 ? 70.009 13.242 -79.378 1.00 82.12 216 VAL A C 1
ATOM 1705 O O . VAL A 1 216 ? 71.098 13.062 -79.924 1.00 82.12 216 VAL A O 1
ATOM 1708 N N . SER A 1 217 ? 68.874 13.304 -80.080 1.00 77.38 217 SER A N 1
ATOM 1709 C CA . SER A 1 217 ? 68.786 13.100 -81.536 1.00 77.38 217 SER A CA 1
ATOM 1710 C C . SER A 1 217 ? 69.543 14.151 -82.343 1.00 77.38 217 SER A C 1
ATOM 1712 O O . SER A 1 217 ? 69.934 13.871 -83.473 1.00 77.38 217 SER A O 1
ATOM 1714 N N . PHE A 1 218 ? 69.803 15.329 -81.766 1.00 76.75 218 PHE A N 1
ATOM 1715 C CA . PHE A 1 218 ? 70.663 16.339 -82.382 1.00 76.75 218 PHE A CA 1
ATOM 1716 C C . PHE A 1 218 ? 72.117 15.854 -82.539 1.00 76.75 218 PHE A C 1
ATOM 1718 O O . PHE A 1 218 ? 72.783 16.212 -83.505 1.00 76.75 218 PHE A O 1
ATOM 1725 N N . PHE A 1 219 ? 72.595 15.004 -81.622 1.00 80.31 219 PHE A N 1
ATOM 1726 C CA . PHE A 1 219 ? 73.959 14.463 -81.629 1.00 80.31 219 PHE A CA 1
ATOM 1727 C C . PHE A 1 219 ? 74.050 13.031 -82.180 1.00 80.31 219 PHE A C 1
ATOM 1729 O O . PHE A 1 219 ? 75.112 12.623 -82.644 1.00 80.31 219 PHE A O 1
ATOM 1736 N N . PHE A 1 220 ? 72.958 12.259 -82.150 1.00 79.88 220 PHE A N 1
ATOM 1737 C CA . PHE A 1 220 ? 72.921 10.869 -82.612 1.00 79.88 220 PHE A CA 1
ATOM 1738 C C . PHE A 1 220 ? 71.674 10.607 -83.481 1.00 79.88 220 PHE A C 1
ATOM 1740 O O . PHE A 1 220 ? 70.610 10.282 -82.946 1.00 79.88 220 PHE A O 1
ATOM 1747 N N . PRO A 1 221 ? 71.781 10.710 -84.822 1.00 76.38 221 PRO A N 1
ATOM 1748 C CA . PRO A 1 221 ? 70.634 10.653 -85.737 1.00 76.38 221 PRO A CA 1
ATOM 1749 C C . PRO A 1 221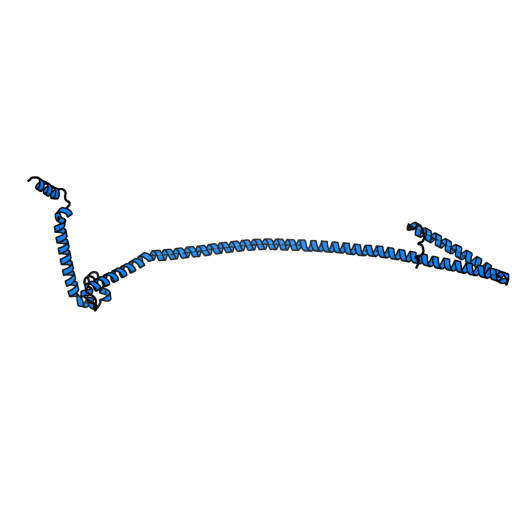 ? 69.708 9.425 -85.606 1.00 76.38 221 PRO A C 1
ATOM 1751 O O . PRO A 1 221 ? 68.495 9.596 -85.743 1.00 76.38 221 PRO A O 1
ATOM 1754 N N . PRO A 1 222 ? 70.188 8.202 -85.287 1.00 80.19 222 PRO A N 1
ATOM 1755 C CA . PRO A 1 222 ? 69.299 7.051 -85.094 1.00 80.19 222 PRO A CA 1
ATOM 1756 C C . PRO A 1 222 ? 68.320 7.191 -83.915 1.00 80.19 222 PRO A C 1
ATOM 1758 O O . PRO A 1 222 ? 67.271 6.546 -83.920 1.00 80.19 222 PRO A O 1
ATOM 1761 N N . ALA A 1 223 ? 68.605 8.052 -82.926 1.00 76.00 223 ALA A N 1
ATOM 1762 C CA . ALA A 1 223 ? 67.692 8.307 -81.805 1.00 76.00 223 ALA A CA 1
ATOM 1763 C C . ALA A 1 223 ? 66.377 8.981 -82.245 1.00 76.00 223 ALA A C 1
ATOM 1765 O O . ALA A 1 223 ? 65.357 8.831 -81.567 1.00 76.00 223 ALA A O 1
ATOM 1766 N N . PHE A 1 224 ? 66.360 9.627 -83.417 1.00 76.00 224 PHE A N 1
ATOM 1767 C CA . PHE A 1 224 ? 65.153 10.233 -83.978 1.00 76.00 224 PHE A CA 1
ATOM 1768 C C . PHE A 1 224 ? 64.072 9.183 -84.279 1.00 76.00 224 PHE A C 1
ATOM 1770 O O . PHE A 1 224 ? 62.888 9.411 -84.032 1.00 76.00 224 PHE A O 1
ATOM 1777 N N . GLY A 1 225 ? 64.474 7.990 -84.735 1.00 78.94 225 GLY A N 1
ATOM 1778 C CA . GLY A 1 225 ? 63.551 6.878 -84.977 1.00 78.94 225 GLY A CA 1
ATOM 1779 C C . GLY A 1 225 ? 62.868 6.393 -83.695 1.00 78.94 225 GLY A C 1
ATOM 1780 O O . GLY A 1 225 ? 61.662 6.151 -83.690 1.00 78.94 225 GLY A O 1
ATOM 1781 N N . ALA A 1 226 ? 63.607 6.327 -82.582 1.00 77.88 226 ALA A N 1
ATOM 1782 C CA . ALA A 1 226 ? 63.048 5.968 -81.279 1.00 77.88 226 ALA A CA 1
ATOM 1783 C C . ALA A 1 226 ? 62.068 7.035 -80.752 1.00 77.88 226 ALA A C 1
ATOM 1785 O O . ALA A 1 226 ? 61.025 6.690 -80.194 1.00 77.88 226 ALA A O 1
ATOM 1786 N N . ALA A 1 227 ? 62.349 8.323 -80.983 1.00 76.69 227 ALA A N 1
ATOM 1787 C CA . ALA A 1 227 ? 61.446 9.415 -80.618 1.00 76.69 227 ALA A CA 1
ATOM 1788 C C . ALA A 1 227 ? 60.113 9.360 -81.394 1.00 76.69 227 ALA A C 1
ATOM 1790 O O . ALA A 1 227 ? 59.050 9.525 -80.794 1.00 76.69 227 ALA A O 1
ATOM 1791 N N . LEU A 1 228 ? 60.144 9.059 -82.700 1.00 78.88 228 LEU A N 1
ATOM 1792 C CA . LEU A 1 228 ? 58.931 8.906 -83.518 1.00 78.88 228 LEU A CA 1
ATOM 1793 C C . LEU A 1 228 ? 58.050 7.732 -83.066 1.00 78.88 228 LEU A C 1
ATOM 1795 O O . LEU A 1 228 ? 56.825 7.865 -83.027 1.00 78.88 228 LEU A O 1
ATOM 1799 N N . LEU A 1 229 ? 58.655 6.603 -82.678 1.00 80.44 229 LEU A N 1
ATOM 1800 C CA . LEU A 1 229 ? 57.914 5.460 -82.132 1.00 80.44 229 LEU A CA 1
ATOM 1801 C C . LEU A 1 229 ? 57.228 5.814 -80.806 1.00 80.44 229 LEU A C 1
ATOM 1803 O O . LEU A 1 229 ? 56.060 5.478 -80.606 1.00 80.44 229 LEU A O 1
ATOM 1807 N N . LEU A 1 230 ? 57.909 6.548 -79.921 1.00 80.62 230 LEU A N 1
ATOM 1808 C CA . LEU A 1 230 ? 57.311 6.998 -78.663 1.00 80.62 230 LEU A CA 1
ATOM 1809 C C . LEU A 1 230 ? 56.176 8.003 -78.881 1.00 80.62 230 LEU A C 1
ATOM 1811 O O . LEU A 1 230 ? 55.147 7.885 -78.216 1.00 80.62 230 LEU A O 1
ATOM 1815 N N . ILE A 1 231 ? 56.294 8.915 -79.851 1.00 79.56 231 ILE A N 1
ATOM 1816 C CA . ILE A 1 231 ? 55.190 9.804 -80.250 1.00 79.56 231 ILE A CA 1
ATOM 1817 C C . ILE A 1 231 ? 53.975 8.981 -80.696 1.00 79.56 231 ILE A C 1
ATOM 1819 O O . ILE A 1 231 ? 52.864 9.231 -80.226 1.00 79.56 231 ILE A O 1
ATOM 1823 N N . ALA A 1 232 ? 54.171 7.963 -81.540 1.00 80.62 232 ALA A N 1
ATOM 1824 C CA . ALA A 1 232 ? 53.080 7.097 -81.983 1.00 80.62 232 ALA A CA 1
ATOM 1825 C C . ALA A 1 232 ? 52.394 6.402 -80.792 1.00 80.62 232 ALA A C 1
ATOM 1827 O O . ALA A 1 232 ? 51.170 6.457 -80.670 1.00 80.62 232 ALA A O 1
ATOM 1828 N N . THR A 1 233 ? 53.160 5.846 -79.847 1.00 79.06 233 THR A N 1
ATOM 1829 C CA . THR A 1 233 ? 52.578 5.237 -78.634 1.00 79.06 233 THR A CA 1
ATOM 1830 C C . THR A 1 233 ? 51.874 6.252 -77.725 1.00 79.06 233 THR A C 1
ATOM 1832 O O . THR A 1 233 ? 50.823 5.943 -77.166 1.00 79.06 233 THR A O 1
ATOM 1835 N N . MET A 1 234 ? 52.377 7.488 -77.630 1.00 80.00 234 MET A N 1
ATOM 1836 C CA . MET A 1 234 ? 51.754 8.566 -76.857 1.00 80.00 234 MET A CA 1
ATOM 1837 C C . MET A 1 234 ? 50.388 8.955 -77.434 1.00 80.00 234 MET A C 1
ATOM 1839 O O . MET A 1 234 ? 49.440 9.142 -76.672 1.00 80.00 234 MET A O 1
ATOM 1843 N N . THR A 1 235 ? 50.242 9.017 -78.764 1.00 78.00 235 THR A N 1
ATOM 1844 C CA . THR A 1 235 ? 48.939 9.327 -79.383 1.00 78.00 235 THR A CA 1
ATOM 1845 C C . THR A 1 235 ? 47.864 8.291 -79.042 1.00 78.00 235 THR A C 1
ATOM 1847 O O . THR A 1 235 ? 46.734 8.665 -78.729 1.00 78.00 235 THR A O 1
ATOM 1850 N N . VAL A 1 236 ? 48.218 7.002 -78.992 1.00 80.94 236 VAL A N 1
ATOM 1851 C CA . VAL A 1 236 ? 47.290 5.920 -78.617 1.00 80.94 236 VAL A CA 1
ATOM 1852 C C . VAL A 1 236 ? 46.864 6.034 -77.148 1.00 80.94 236 VAL A C 1
ATOM 1854 O O . VAL A 1 236 ? 45.679 5.912 -76.832 1.00 80.94 236 VAL A O 1
ATOM 1857 N N . VAL A 1 237 ? 47.805 6.333 -76.246 1.00 81.00 237 VAL A N 1
ATOM 1858 C CA . VAL A 1 237 ? 47.524 6.500 -74.807 1.00 81.00 237 VAL A CA 1
ATOM 1859 C C . VAL A 1 237 ? 46.665 7.743 -74.531 1.00 81.00 237 VAL A C 1
ATOM 1861 O O . VAL A 1 237 ? 45.784 7.699 -73.671 1.00 81.00 237 VAL A O 1
ATOM 1864 N N . ILE A 1 238 ? 46.854 8.834 -75.282 1.00 79.38 238 ILE A N 1
ATOM 1865 C CA . ILE A 1 238 ? 46.019 10.045 -75.176 1.00 79.38 238 ILE A CA 1
ATOM 1866 C C . ILE A 1 238 ? 44.574 9.762 -75.589 1.00 79.38 238 ILE A C 1
ATOM 1868 O O . ILE A 1 238 ? 43.645 10.191 -74.908 1.00 79.38 238 ILE A O 1
ATOM 1872 N N . ILE A 1 239 ? 44.356 9.014 -76.672 1.00 79.00 239 ILE A N 1
ATOM 1873 C CA . ILE A 1 239 ? 42.998 8.663 -77.108 1.00 79.00 239 ILE A CA 1
ATOM 1874 C C . ILE A 1 239 ? 42.288 7.846 -76.017 1.00 79.00 239 ILE A C 1
ATOM 1876 O O . ILE A 1 239 ? 41.149 8.151 -75.658 1.00 79.00 239 ILE A O 1
ATOM 1880 N N . ALA A 1 240 ? 42.976 6.865 -75.423 1.00 76.56 240 ALA A N 1
ATOM 1881 C CA . ALA A 1 240 ? 42.428 6.060 -74.333 1.00 76.56 240 ALA A CA 1
ATOM 1882 C C . ALA A 1 240 ? 42.106 6.890 -73.070 1.00 76.56 240 ALA A C 1
ATOM 1884 O O . ALA A 1 240 ? 41.077 6.667 -72.426 1.00 76.56 240 ALA A O 1
ATOM 1885 N N . SER A 1 241 ? 42.938 7.879 -72.723 1.00 74.81 241 SER A N 1
ATOM 1886 C CA . SER A 1 241 ? 42.720 8.731 -71.545 1.00 74.81 241 SER A CA 1
ATOM 1887 C C . SER A 1 241 ? 41.588 9.748 -71.737 1.00 74.81 241 SER A C 1
ATOM 1889 O O . SER A 1 241 ? 40.813 9.983 -70.808 1.00 74.81 241 SER A O 1
ATOM 1891 N N . VAL A 1 242 ? 41.414 10.294 -72.946 1.00 75.81 242 VAL A N 1
ATOM 1892 C CA . VAL A 1 242 ? 40.298 11.196 -73.281 1.00 75.81 242 VAL A CA 1
ATOM 1893 C C . VAL A 1 242 ? 38.959 10.461 -73.215 1.00 75.81 242 VAL A C 1
ATOM 1895 O O . VAL A 1 242 ? 38.007 10.982 -72.632 1.00 75.81 242 VAL A O 1
ATOM 1898 N N . VAL A 1 243 ? 38.881 9.231 -73.732 1.00 78.00 243 VAL A N 1
ATOM 1899 C CA . VAL A 1 243 ? 37.669 8.400 -73.622 1.00 78.00 243 VAL A CA 1
ATOM 1900 C C . VAL A 1 243 ? 37.321 8.140 -72.151 1.00 78.00 243 VAL A C 1
ATOM 1902 O O . VAL A 1 243 ? 36.166 8.308 -71.754 1.00 78.00 243 VAL A O 1
ATOM 1905 N N . MET A 1 244 ? 38.315 7.825 -71.313 1.00 74.38 244 MET A N 1
ATOM 1906 C CA . MET A 1 244 ? 38.112 7.648 -69.870 1.00 74.38 244 MET A CA 1
ATOM 1907 C C . MET A 1 244 ? 37.607 8.934 -69.191 1.00 74.38 244 MET A C 1
ATOM 1909 O O . MET A 1 244 ? 36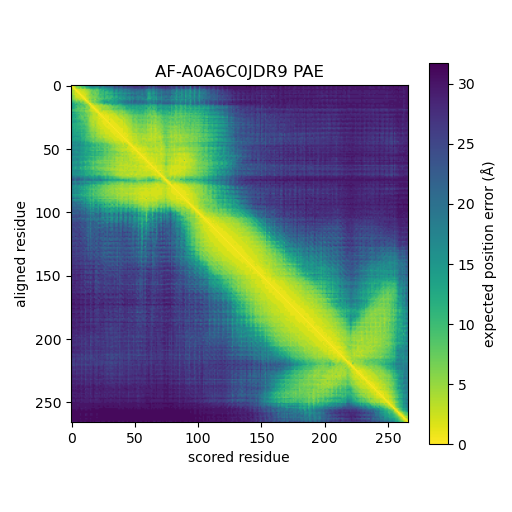.687 8.876 -68.374 1.00 74.38 244 MET A O 1
ATOM 1913 N N . LEU A 1 245 ? 38.153 10.102 -69.545 1.00 72.94 245 LEU A N 1
ATOM 1914 C CA . LEU A 1 245 ? 37.717 11.394 -69.007 1.00 72.94 245 LEU A CA 1
ATOM 1915 C C . LEU A 1 245 ? 36.273 11.731 -69.379 1.00 72.94 245 LEU A C 1
ATOM 1917 O O . LEU A 1 245 ? 35.532 12.233 -68.535 1.00 72.94 245 LEU A O 1
ATOM 1921 N N . VAL A 1 246 ? 35.856 11.437 -70.610 1.00 76.88 246 VAL A N 1
ATOM 1922 C CA . VAL A 1 246 ? 34.472 11.649 -71.056 1.00 76.88 246 VAL A CA 1
ATOM 1923 C C . VAL A 1 246 ? 33.515 10.737 -70.289 1.00 76.88 246 VAL A C 1
ATOM 1925 O O . VAL A 1 246 ? 32.487 11.205 -69.799 1.00 76.88 246 VAL A O 1
ATOM 1928 N N . ILE A 1 247 ? 33.869 9.461 -70.107 1.00 75.19 247 ILE A N 1
ATOM 1929 C CA . ILE A 1 247 ? 33.080 8.517 -69.302 1.00 75.19 247 ILE A CA 1
ATOM 1930 C C . ILE A 1 247 ? 32.967 9.018 -67.857 1.00 75.19 247 ILE A C 1
ATOM 1932 O O . ILE A 1 247 ? 31.868 9.096 -67.310 1.00 75.19 247 ILE A O 1
ATOM 1936 N N . MET A 1 248 ? 34.080 9.444 -67.261 1.00 72.12 248 MET A N 1
ATOM 1937 C CA . MET A 1 248 ? 34.121 9.963 -65.896 1.00 72.12 248 MET A CA 1
ATOM 1938 C C . MET A 1 248 ? 33.292 11.250 -65.738 1.00 72.12 248 MET A C 1
ATOM 1940 O O . MET A 1 248 ? 32.541 11.394 -64.775 1.00 72.12 248 MET A O 1
ATOM 1944 N N . GLN A 1 249 ? 33.367 12.176 -66.697 1.00 70.38 249 GLN A N 1
ATOM 1945 C CA . GLN A 1 249 ? 32.554 13.394 -66.699 1.00 70.38 249 GLN A CA 1
ATOM 1946 C C . GLN A 1 249 ? 31.064 13.100 -66.872 1.00 70.38 249 GLN A C 1
ATOM 1948 O O . GLN A 1 249 ? 30.247 13.773 -66.248 1.00 70.38 249 GLN A O 1
ATOM 1953 N N . ASN A 1 250 ? 30.697 12.111 -67.686 1.00 73.62 250 ASN A N 1
ATOM 1954 C CA . ASN A 1 250 ? 29.303 11.715 -67.866 1.00 73.62 250 ASN A CA 1
ATOM 1955 C C . ASN A 1 250 ? 28.740 11.063 -66.596 1.00 73.62 250 ASN A C 1
ATOM 1957 O O . ASN A 1 250 ? 27.636 11.412 -66.180 1.00 73.62 250 ASN A O 1
ATOM 1961 N N . ILE A 1 251 ? 29.523 10.208 -65.929 1.00 69.50 251 ILE A N 1
ATOM 1962 C CA . ILE A 1 251 ? 29.154 9.604 -64.640 1.00 69.50 251 ILE A CA 1
ATOM 1963 C C . ILE A 1 251 ? 29.006 10.685 -63.557 1.00 69.50 251 ILE A C 1
ATOM 1965 O O . ILE A 1 251 ? 27.999 10.712 -62.853 1.00 69.50 251 ILE A O 1
ATOM 1969 N N . PHE A 1 252 ? 29.948 11.629 -63.456 1.00 66.38 252 PHE A N 1
ATOM 1970 C CA . PHE A 1 252 ? 29.883 12.690 -62.443 1.00 66.38 252 PHE A CA 1
ATOM 1971 C C . PHE A 1 252 ? 28.805 13.750 -62.714 1.00 66.38 252 PHE A C 1
ATOM 1973 O O . PHE A 1 252 ? 28.191 14.254 -61.773 1.00 66.38 252 PHE A O 1
ATOM 1980 N N . LYS A 1 253 ? 28.509 14.061 -63.985 1.00 66.25 253 LYS A N 1
ATOM 1981 C CA . LYS A 1 253 ? 27.370 14.919 -64.352 1.00 66.25 253 LYS A CA 1
ATOM 1982 C C . LYS A 1 253 ? 26.037 14.258 -64.003 1.00 66.25 253 LYS A C 1
ATOM 1984 O O . LYS A 1 253 ? 25.161 14.942 -63.481 1.00 66.25 253 LYS A O 1
ATOM 1989 N N . ALA A 1 254 ? 25.898 12.952 -64.241 1.00 61.62 254 ALA A N 1
ATOM 1990 C CA . ALA A 1 254 ? 24.710 12.191 -63.852 1.00 61.62 254 ALA A CA 1
ATOM 1991 C C . ALA A 1 254 ? 24.542 12.108 -62.322 1.00 61.62 254 ALA A C 1
ATOM 1993 O O . ALA A 1 254 ? 23.417 12.107 -61.833 1.00 61.62 254 ALA A O 1
ATOM 1994 N N . SER A 1 255 ? 25.643 12.122 -61.560 1.00 60.88 255 SER A N 1
ATOM 1995 C CA . SER A 1 255 ? 25.631 12.169 -60.090 1.00 60.88 255 SER A CA 1
ATOM 1996 C C . SER A 1 255 ? 25.556 13.590 -59.498 1.00 60.88 255 SER A C 1
ATOM 1998 O O . SER A 1 255 ? 25.729 13.761 -58.293 1.00 60.88 255 SER A O 1
ATOM 2000 N N . GLY A 1 256 ? 25.329 14.627 -60.318 1.00 62.03 256 GLY A N 1
ATOM 2001 C CA . GLY A 1 256 ? 25.161 16.016 -59.868 1.00 62.03 256 GLY A CA 1
ATOM 2002 C C . GLY A 1 256 ? 26.448 16.754 -59.465 1.00 62.03 256 GLY A C 1
ATOM 2003 O O . GLY A 1 256 ? 26.384 17.905 -59.033 1.00 62.03 256 GLY A O 1
ATOM 2004 N N . MET A 1 257 ? 27.630 16.152 -59.635 1.00 56.00 257 MET A N 1
ATOM 2005 C CA . MET A 1 257 ? 28.917 16.794 -59.345 1.00 56.00 257 MET A CA 1
ATOM 2006 C C . MET A 1 257 ? 29.504 17.425 -60.616 1.00 56.00 257 MET A C 1
ATOM 2008 O O . MET A 1 257 ? 29.950 16.744 -61.536 1.00 56.00 257 MET A O 1
ATOM 2012 N N . ARG A 1 258 ? 29.525 18.764 -60.678 1.00 51.78 258 ARG A N 1
ATOM 2013 C CA . ARG A 1 258 ? 29.924 19.531 -61.880 1.00 51.78 258 ARG A CA 1
ATOM 2014 C C . ARG A 1 258 ? 31.427 19.543 -62.198 1.00 51.78 258 ARG A C 1
ATOM 2016 O O . ARG A 1 258 ? 31.788 19.960 -63.297 1.00 51.78 258 ARG A O 1
ATOM 2023 N N . LYS A 1 259 ? 32.304 19.119 -61.283 1.00 51.88 259 LYS A N 1
ATOM 2024 C CA . LYS A 1 259 ? 33.761 19.033 -61.494 1.00 51.88 259 LYS A CA 1
ATOM 2025 C C . LYS A 1 259 ? 34.329 17.811 -60.761 1.00 51.88 259 LYS A C 1
ATOM 2027 O O . LYS A 1 259 ? 33.823 17.498 -59.682 1.00 51.88 259 LYS A O 1
ATOM 2032 N N . PRO A 1 260 ? 35.366 17.140 -61.302 1.00 54.53 260 PRO A N 1
ATOM 2033 C CA . PRO A 1 260 ? 36.108 16.148 -60.532 1.00 54.53 260 PRO A CA 1
ATOM 2034 C C . PRO A 1 260 ? 36.627 16.808 -59.243 1.00 54.53 260 PRO A C 1
ATOM 2036 O O . PRO A 1 260 ? 37.048 17.970 -59.297 1.00 54.53 260 PRO A O 1
ATOM 2039 N N . PRO A 1 261 ? 36.548 16.131 -58.083 1.00 55.66 261 PRO A N 1
ATOM 2040 C CA . PRO A 1 261 ? 36.998 16.706 -56.822 1.00 55.66 261 PRO A CA 1
ATOM 2041 C C . PRO A 1 261 ? 38.471 17.101 -56.935 1.00 55.66 261 PRO A C 1
ATOM 2043 O O . PRO A 1 261 ? 39.312 16.318 -57.379 1.00 55.66 261 PRO A O 1
ATOM 2046 N N . GLY A 1 262 ? 38.765 18.343 -56.551 1.00 56.84 262 GLY A N 1
ATOM 2047 C CA . GLY A 1 262 ? 40.133 18.821 -56.432 1.00 56.84 262 GLY A CA 1
ATOM 2048 C C . GLY A 1 262 ? 40.892 18.011 -55.385 1.00 56.84 262 GLY A C 1
ATOM 2049 O O . GLY A 1 262 ? 40.317 17.554 -54.398 1.00 56.84 262 GLY A O 1
ATOM 2050 N N . ILE A 1 263 ? 42.187 17.841 -55.632 1.00 53.75 263 ILE A N 1
ATOM 2051 C CA . ILE A 1 263 ? 43.141 17.126 -54.783 1.00 53.75 263 ILE A CA 1
ATOM 2052 C C . ILE A 1 263 ? 42.957 17.561 -53.314 1.00 53.75 263 ILE A C 1
ATOM 2054 O O . ILE A 1 263 ? 43.099 18.758 -53.039 1.00 53.75 263 ILE A O 1
ATOM 2058 N N . PRO A 1 264 ? 42.695 16.652 -52.353 1.00 51.22 264 PRO A N 1
ATOM 2059 C CA . PRO A 1 264 ? 42.933 16.976 -50.956 1.00 51.22 264 PRO A CA 1
ATOM 2060 C C . PRO A 1 264 ? 44.441 17.171 -50.798 1.00 51.22 264 PRO A C 1
ATOM 2062 O O . PRO A 1 264 ? 45.227 16.229 -50.917 1.00 51.22 264 PRO A O 1
ATOM 2065 N N . LYS A 1 265 ? 44.849 18.429 -50.622 1.00 43.44 265 LYS A N 1
ATOM 2066 C CA . LYS A 1 265 ? 46.233 18.777 -50.308 1.00 43.44 265 LYS A CA 1
ATOM 2067 C C . LYS A 1 265 ? 46.560 18.143 -48.953 1.00 43.44 265 LYS A C 1
ATOM 2069 O O . LYS A 1 265 ? 45.831 18.382 -47.993 1.00 43.44 265 LYS A O 1
ATOM 2074 N N . LYS A 1 266 ? 47.588 17.291 -48.923 1.00 41.38 266 LYS A N 1
ATOM 2075 C CA . LYS A 1 266 ? 48.263 16.939 -47.670 1.00 41.38 266 LYS A CA 1
ATOM 2076 C C . LYS A 1 266 ? 48.907 18.185 -47.081 1.00 41.38 266 LYS A C 1
ATOM 2078 O O . LYS A 1 266 ? 49.400 19.003 -47.891 1.00 41.38 266 LYS A O 1
#

Radius of gyration: 76.26 Å; Cα contacts (8 Å, |Δi|>4): 76; chains: 1; bounding box: 145×56×175 Å

pLDDT: mean 83.99, std 10.48, range [41.38, 97.56]

Mean predicted aligned error: 18.43 Å

Solvent-accessible surface area (backbone atoms only — not comparable to full-atom values): 14597 Å² total; per-residue (Å²): 129,70,68,63,55,53,54,53,50,47,51,72,73,72,48,54,72,62,74,75,39,41,68,60,52,49,51,52,49,50,50,51,49,50,53,50,52,55,50,46,50,54,59,46,61,77,44,41,67,69,45,60,76,41,38,86,76,40,51,67,34,83,81,42,28,90,46,36,15,75,73,60,66,54,93,96,55,55,42,64,58,47,18,52,52,47,47,52,53,42,52,50,54,55,48,52,56,52,47,54,67,65,43,49,64,55,55,52,52,52,50,53,50,52,51,53,52,50,53,49,50,53,50,51,53,50,52,52,50,51,53,49,52,52,50,53,49,52,51,51,52,51,51,50,51,50,52,51,51,46,67,56,46,51,58,52,54,51,50,53,52,50,50,53,50,50,52,52,50,51,54,50,53,51,51,50,51,52,52,49,51,52,48,51,50,51,51,51,53,49,51,52,52,51,53,50,54,51,53,52,52,52,52,54,52,49,53,52,50,41,55,52,33,56,62,50,22,77,82,39,67,74,40,45,60,57,34,53,54,50,52,56,54,48,55,55,53,50,55,55,50,50,54,50,50,53,53,51,50,52,54,32,50,76,69,73,42,92,62,83,82,74,80,82,79,127